Protein AF-A0A1A8ME82-F1 (afdb_monomer_lite)

Organism: NCBI:txid704102

Radius of gyration: 22.15 Å; chains: 1; bounding box: 51×61×54 Å

Structure (mmCIF, N/CA/C/O backbone):
data_AF-A0A1A8ME82-F1
#
_entry.id   AF-A0A1A8ME82-F1
#
loop_
_atom_site.group_PDB
_atom_site.id
_atom_site.type_symbol
_atom_site.label_atom_id
_atom_site.label_alt_id
_atom_site.label_comp_id
_atom_site.label_asym_id
_atom_site.label_entity_id
_atom_site.label_seq_id
_atom_site.pdbx_PDB_ins_code
_atom_site.Cartn_x
_atom_site.Cartn_y
_atom_site.Cartn_z
_atom_site.occupancy
_atom_site.B_iso_or_equiv
_atom_site.auth_seq_id
_atom_site.auth_comp_id
_atom_site.auth_asym_id
_atom_site.auth_atom_id
_atom_site.pdbx_PDB_model_num
ATOM 1 N N . SER A 1 1 ? -20.603 -3.760 19.853 1.00 69.69 1 SER A N 1
ATOM 2 C CA . SER A 1 1 ? -20.786 -5.090 20.505 1.00 69.69 1 SER A CA 1
ATOM 3 C C . SER A 1 1 ? -19.685 -5.352 21.551 1.00 69.69 1 SER A C 1
ATOM 5 O O . SER A 1 1 ? -18.643 -4.715 21.454 1.00 69.69 1 SER A O 1
ATOM 7 N N . LEU A 1 2 ? -19.857 -6.264 22.532 1.00 75.50 2 LEU A N 1
ATOM 8 C CA . LEU A 1 2 ? -18.791 -6.635 23.500 1.00 75.50 2 LEU A CA 1
ATOM 9 C C . LEU A 1 2 ? -17.518 -7.113 22.771 1.00 75.50 2 LEU A C 1
ATOM 11 O O . LEU A 1 2 ? -16.426 -6.649 23.080 1.00 75.50 2 LEU A O 1
ATOM 15 N N . TYR A 1 3 ? -17.688 -7.948 21.736 1.00 83.75 3 TYR A N 1
ATOM 16 C CA . TYR A 1 3 ? -16.586 -8.444 20.902 1.00 83.75 3 TYR A CA 1
ATOM 17 C C . TYR A 1 3 ? -15.813 -7.327 20.201 1.00 83.75 3 TYR A C 1
ATOM 19 O O . TYR A 1 3 ? -14.600 -7.410 20.079 1.00 83.75 3 TYR A O 1
ATOM 27 N N . VAL A 1 4 ? -16.503 -6.268 19.772 1.00 89.75 4 VAL A N 1
ATOM 28 C CA . VAL A 1 4 ? -15.886 -5.143 19.054 1.00 89.75 4 VAL A CA 1
ATOM 29 C C . VAL A 1 4 ? -14.954 -4.364 19.978 1.00 89.75 4 VAL A C 1
ATOM 31 O O . VAL A 1 4 ? -13.831 -4.065 19.593 1.00 89.75 4 VAL A O 1
ATOM 34 N N . HIS A 1 5 ? -15.387 -4.073 21.208 1.00 91.12 5 HIS A N 1
ATOM 35 C CA . HIS A 1 5 ? -14.550 -3.353 22.169 1.00 91.12 5 HIS A CA 1
ATOM 36 C C . HIS A 1 5 ? -13.338 -4.174 22.616 1.00 91.12 5 HIS A C 1
ATOM 38 O O . HIS A 1 5 ? -12.233 -3.639 22.665 1.00 91.12 5 HIS A O 1
ATOM 44 N N . GLU A 1 6 ? -13.533 -5.462 22.911 1.00 94.62 6 GLU A N 1
ATOM 45 C CA . GLU A 1 6 ? -12.443 -6.353 23.319 1.00 94.62 6 GLU A CA 1
ATOM 46 C C . GLU A 1 6 ? -11.423 -6.555 22.188 1.00 94.62 6 GLU A C 1
ATOM 48 O O . GLU A 1 6 ? -10.219 -6.400 22.405 1.00 94.62 6 GLU A O 1
ATOM 53 N N . ALA A 1 7 ? -11.893 -6.825 20.966 1.00 96.12 7 ALA A N 1
ATOM 54 C CA . ALA A 1 7 ? -11.029 -6.974 19.801 1.00 96.12 7 ALA A CA 1
ATOM 55 C C . ALA A 1 7 ? -10.256 -5.690 19.492 1.00 96.12 7 ALA A C 1
ATOM 57 O O . ALA A 1 7 ? -9.061 -5.760 19.225 1.00 96.12 7 ALA A O 1
ATOM 58 N N . LEU A 1 8 ? -10.908 -4.527 19.571 1.00 95.88 8 LEU A N 1
ATOM 59 C CA . LEU A 1 8 ? -10.270 -3.236 19.322 1.00 95.88 8 LEU A CA 1
ATOM 60 C C . LEU A 1 8 ? -9.164 -2.941 20.338 1.00 95.88 8 LEU A C 1
ATOM 62 O O . LEU A 1 8 ? -8.081 -2.507 19.953 1.00 95.88 8 LEU A O 1
ATOM 66 N N . GLN A 1 9 ? -9.413 -3.197 21.626 1.00 9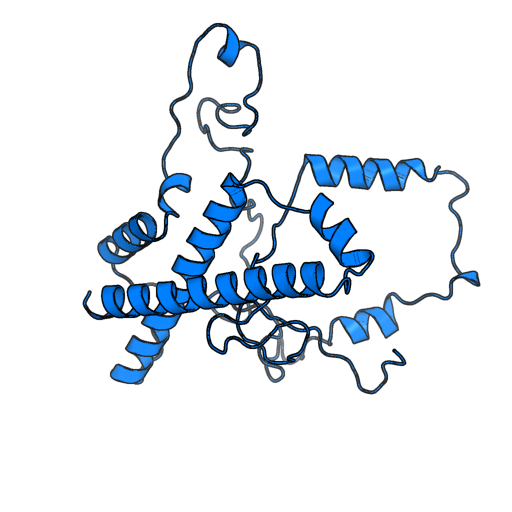5.94 9 GLN A N 1
ATOM 67 C CA . GLN A 1 9 ? -8.395 -3.008 22.657 1.00 95.94 9 GLN A CA 1
ATOM 68 C C . GLN A 1 9 ? -7.179 -3.902 22.388 1.00 95.94 9 GLN A C 1
ATOM 70 O O . GLN A 1 9 ? -6.044 -3.427 22.375 1.00 95.94 9 GLN A O 1
ATOM 75 N N . ARG A 1 10 ? -7.414 -5.188 22.112 1.00 96.69 10 ARG A N 1
ATOM 76 C CA . ARG A 1 10 ? -6.341 -6.140 21.821 1.00 96.69 10 ARG A CA 1
ATOM 77 C C . ARG A 1 10 ? -5.592 -5.793 20.529 1.00 96.69 10 ARG A C 1
ATOM 79 O O . ARG A 1 10 ? -4.368 -5.898 20.489 1.00 96.69 10 ARG A O 1
ATOM 86 N N . ALA A 1 11 ? -6.304 -5.354 19.491 1.00 97.38 11 ALA A N 1
ATOM 87 C CA . ALA A 1 11 ? -5.710 -4.897 18.239 1.00 97.38 11 ALA A CA 1
ATOM 88 C C . ALA A 1 11 ? -4.810 -3.677 18.453 1.00 97.38 11 ALA A C 1
ATOM 90 O O . ALA A 1 11 ? -3.717 -3.632 17.889 1.00 97.38 11 ALA A O 1
ATOM 91 N N . ALA A 1 12 ? -5.238 -2.718 19.279 1.00 96.94 12 ALA A N 1
ATOM 92 C CA . ALA A 1 12 ? -4.442 -1.547 19.627 1.00 96.94 12 ALA A CA 1
ATOM 93 C C . ALA A 1 12 ? -3.152 -1.950 20.350 1.00 96.94 12 ALA A C 1
ATOM 95 O O . ALA A 1 12 ? -2.070 -1.582 19.904 1.00 96.94 12 ALA A O 1
ATOM 96 N N . GLU A 1 13 ? -3.246 -2.793 21.384 1.00 96.88 13 GLU A N 1
ATOM 97 C CA . GLU A 1 13 ? -2.079 -3.291 22.127 1.00 96.88 13 GLU A CA 1
ATOM 98 C C . GLU A 1 13 ? -1.065 -3.999 21.209 1.00 96.88 13 GLU A C 1
ATOM 100 O O . GLU A 1 13 ? 0.139 -3.749 21.286 1.00 96.88 13 GLU A O 1
ATOM 105 N N . MET A 1 14 ? -1.548 -4.856 20.304 1.00 96.38 14 MET A N 1
ATOM 106 C CA . MET A 1 14 ? -0.716 -5.598 19.352 1.00 96.38 14 MET A CA 1
ATOM 107 C C . MET A 1 14 ? -0.076 -4.695 18.291 1.00 96.38 14 MET A C 1
ATOM 109 O O . MET A 1 14 ? 1.115 -4.825 17.995 1.00 96.38 14 MET A O 1
ATOM 113 N N . THR A 1 15 ? -0.851 -3.760 17.737 1.00 95.56 15 THR A N 1
ATOM 114 C CA . THR A 1 15 ? -0.367 -2.804 16.732 1.00 95.56 15 THR A CA 1
ATOM 115 C C . THR A 1 15 ? 0.694 -1.896 17.354 1.00 95.56 15 THR A C 1
ATOM 117 O O . THR A 1 15 ? 1.814 -1.822 16.847 1.00 95.56 15 THR A O 1
ATOM 120 N N . ASP A 1 16 ? 0.413 -1.299 18.513 1.00 95.69 16 ASP A N 1
ATOM 121 C CA . ASP A 1 16 ? 1.349 -0.421 19.220 1.00 95.69 16 ASP A CA 1
ATOM 122 C C . ASP A 1 16 ? 2.643 -1.149 19.603 1.00 95.69 16 ASP A C 1
ATOM 124 O O . ASP A 1 16 ? 3.739 -0.610 19.416 1.00 95.69 16 ASP A O 1
ATOM 128 N N . ALA A 1 17 ? 2.549 -2.396 20.076 1.00 96.19 17 ALA A N 1
ATOM 129 C CA . ALA A 1 17 ? 3.717 -3.207 20.409 1.00 96.19 17 ALA A CA 1
ATOM 130 C C . ALA A 1 17 ? 4.610 -3.481 19.186 1.00 96.19 17 ALA A C 1
ATOM 132 O O . ALA A 1 17 ? 5.837 -3.366 19.278 1.00 96.19 17 ALA A O 1
ATOM 133 N N . ALA A 1 18 ? 4.023 -3.797 18.028 1.00 95.44 18 ALA A N 1
ATOM 134 C CA . ALA A 1 18 ? 4.768 -4.066 16.798 1.00 95.44 18 ALA A CA 1
ATOM 135 C C . ALA A 1 18 ? 5.494 -2.808 16.270 1.00 95.44 18 ALA A C 1
ATOM 137 O O . ALA A 1 18 ? 6.674 -2.850 15.885 1.00 95.44 18 ALA A O 1
ATOM 138 N N . TYR A 1 19 ? 4.830 -1.653 16.343 1.00 93.44 19 TYR A N 1
ATOM 139 C CA . TYR A 1 19 ? 5.432 -0.358 16.023 1.00 93.44 19 TYR A CA 1
ATOM 140 C C . TYR A 1 19 ? 6.546 0.026 17.000 1.00 93.44 19 TYR A C 1
ATOM 142 O O . TYR A 1 19 ? 7.626 0.452 16.571 1.00 93.44 19 TYR A O 1
ATOM 150 N N . ALA A 1 20 ? 6.325 -0.165 18.303 1.00 93.75 20 ALA A N 1
ATOM 151 C CA . ALA A 1 20 ? 7.327 0.084 19.332 1.00 93.75 20 ALA A CA 1
ATOM 152 C C . ALA A 1 20 ? 8.571 -0.788 19.115 1.00 93.75 20 ALA A C 1
ATOM 154 O O . ALA A 1 20 ? 9.685 -0.263 19.106 1.00 93.75 20 ALA A O 1
ATOM 155 N N . HIS A 1 21 ? 8.395 -2.084 18.834 1.00 90.94 21 HIS A N 1
ATOM 156 C CA . HIS A 1 21 ? 9.496 -2.992 18.503 1.00 90.94 21 HIS A CA 1
ATOM 157 C C . HIS A 1 21 ? 10.322 -2.473 17.319 1.00 90.94 21 HIS A C 1
ATOM 159 O O . HIS A 1 21 ? 11.554 -2.447 17.364 1.00 90.94 21 HIS A O 1
ATOM 165 N N . THR A 1 22 ? 9.652 -2.002 16.268 1.00 87.88 22 THR A N 1
ATOM 166 C CA . THR A 1 22 ? 10.321 -1.454 15.084 1.00 87.88 22 THR A CA 1
ATOM 167 C C . THR A 1 22 ? 11.119 -0.190 15.408 1.00 87.88 22 THR A C 1
ATOM 169 O O . THR A 1 22 ? 12.282 -0.076 15.014 1.00 87.88 22 THR A O 1
ATOM 172 N N . SER A 1 23 ? 10.533 0.735 16.171 1.00 87.75 23 SER A N 1
ATOM 173 C CA . SER A 1 23 ? 11.209 1.951 16.637 1.00 87.75 23 SER A CA 1
ATOM 174 C C . SER A 1 23 ? 12.439 1.628 17.494 1.00 87.75 23 SER A C 1
ATOM 176 O O . SER A 1 23 ? 13.522 2.165 17.252 1.00 87.75 23 SER A O 1
ATOM 178 N N . GLU A 1 24 ? 12.309 0.723 18.465 1.00 89.25 24 GLU A N 1
ATOM 179 C CA . GLU A 1 24 ? 13.418 0.330 19.339 1.00 89.25 24 GLU A CA 1
ATOM 180 C C . GLU A 1 24 ? 14.535 -0.382 18.572 1.00 89.25 24 GLU A C 1
ATOM 182 O O . GLU A 1 24 ? 15.713 -0.111 18.813 1.00 89.25 24 GLU A O 1
ATOM 187 N N . ARG A 1 25 ? 14.199 -1.211 17.575 1.00 83.88 25 ARG A N 1
ATOM 188 C CA . ARG A 1 25 ? 15.191 -1.820 16.678 1.00 83.88 25 ARG A CA 1
ATOM 189 C C . ARG A 1 25 ? 16.015 -0.754 15.956 1.00 83.88 25 ARG A C 1
ATOM 191 O O . ARG A 1 25 ? 17.240 -0.848 15.940 1.00 83.88 25 ARG A O 1
ATOM 198 N N . VAL A 1 26 ? 15.365 0.267 15.393 1.00 81.56 26 VAL A N 1
ATOM 199 C CA . VAL A 1 26 ? 16.052 1.368 14.696 1.00 81.56 26 VAL A CA 1
ATOM 200 C C . VAL A 1 26 ? 16.950 2.155 15.655 1.00 81.56 26 VAL A C 1
ATOM 202 O O . VAL A 1 26 ? 18.116 2.391 15.337 1.00 81.56 26 VAL A O 1
ATOM 205 N N . LYS A 1 27 ? 16.456 2.510 16.850 1.00 85.12 27 LYS A N 1
ATOM 206 C CA . LYS A 1 27 ? 17.258 3.195 17.882 1.00 85.12 27 LYS A CA 1
ATOM 207 C C . LYS A 1 27 ? 18.479 2.376 18.293 1.00 85.12 27 LYS A C 1
ATOM 209 O O . LYS A 1 27 ? 19.578 2.918 18.393 1.00 85.12 27 LYS A O 1
ATOM 214 N N . LYS A 1 28 ? 18.301 1.067 18.485 1.00 85.56 28 LYS A N 1
ATOM 215 C CA . LYS A 1 28 ? 19.387 0.152 18.829 1.00 85.56 28 LYS A CA 1
ATOM 216 C C . LYS A 1 28 ? 20.443 0.107 17.724 1.00 85.56 28 LYS A C 1
ATOM 218 O O . LYS A 1 28 ? 21.613 0.350 18.011 1.00 85.56 28 LYS A O 1
ATOM 223 N N . SER A 1 29 ? 20.035 -0.089 16.468 1.00 80.88 29 SER A N 1
ATOM 224 C CA . SER A 1 29 ? 20.952 -0.088 15.318 1.00 80.88 29 SER A CA 1
ATOM 225 C C . SER A 1 29 ? 21.737 1.220 15.179 1.00 80.88 29 SER A C 1
ATOM 227 O O . SER A 1 29 ? 22.922 1.180 14.850 1.00 80.88 29 SER A O 1
ATOM 229 N N . LEU A 1 30 ? 21.110 2.364 15.479 1.00 81.56 30 LEU A N 1
ATOM 230 C CA . LEU A 1 30 ? 21.782 3.666 15.530 1.00 81.56 30 LEU A CA 1
ATOM 231 C C . LEU A 1 30 ? 22.834 3.726 16.644 1.00 81.56 30 LEU A C 1
ATOM 233 O O . LEU A 1 30 ? 23.967 4.130 16.394 1.00 81.56 30 LEU A O 1
ATOM 237 N N . SER A 1 31 ? 22.473 3.306 17.860 1.00 84.94 31 SER A N 1
ATOM 238 C CA . SER A 1 31 ? 23.368 3.352 19.025 1.00 84.94 31 SER A CA 1
ATOM 239 C C . SER A 1 31 ? 24.586 2.431 18.898 1.00 84.94 31 SER A C 1
ATOM 241 O O . SER A 1 31 ? 25.668 2.771 19.367 1.00 84.94 31 SER A O 1
ATOM 243 N N . GLU A 1 32 ? 24.427 1.289 18.228 1.00 87.75 32 GLU A N 1
ATOM 244 C CA . GLU A 1 32 ? 25.479 0.283 18.042 1.00 87.75 32 GLU A CA 1
ATOM 245 C C . GLU A 1 32 ? 26.386 0.579 16.834 1.00 87.75 32 GLU A C 1
ATOM 247 O O . GLU A 1 32 ? 27.302 -0.190 16.552 1.00 87.75 32 GLU A O 1
ATOM 252 N N . GLY A 1 33 ? 26.139 1.666 16.088 1.00 78.75 33 GLY A N 1
ATOM 253 C CA . GLY A 1 33 ? 26.877 1.973 14.857 1.00 78.75 33 GLY A CA 1
ATOM 254 C C . GLY A 1 33 ? 26.671 0.936 13.746 1.00 78.75 33 GLY A C 1
ATOM 255 O O . GLY A 1 33 ? 27.442 0.888 12.792 1.00 78.75 33 GLY A O 1
ATOM 256 N N . ALA A 1 34 ? 25.629 0.109 13.853 1.00 79.12 34 ALA A N 1
ATOM 257 C CA . ALA A 1 34 ? 25.332 -1.000 12.949 1.00 79.12 34 ALA A CA 1
ATOM 258 C C . ALA A 1 34 ? 24.483 -0.577 11.733 1.00 79.12 34 ALA A C 1
ATOM 260 O O . ALA A 1 34 ? 23.841 -1.422 11.105 1.00 79.12 34 ALA A O 1
ATOM 261 N N . LEU A 1 35 ? 24.460 0.722 11.411 1.00 76.00 35 LEU A N 1
ATOM 262 C CA . LEU A 1 35 ? 23.741 1.254 10.257 1.00 76.00 35 LEU A CA 1
ATOM 263 C C . LEU A 1 35 ? 24.320 0.690 8.959 1.00 76.00 35 LEU A C 1
ATOM 265 O O . LEU A 1 35 ? 25.491 0.886 8.630 1.00 76.00 35 LEU A O 1
ATOM 2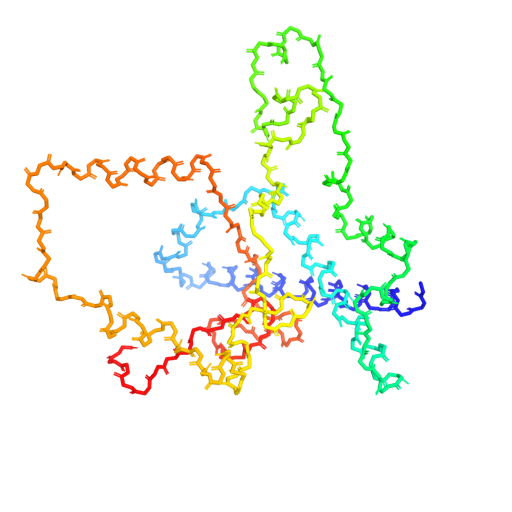69 N N . LYS A 1 36 ? 23.469 0.034 8.180 1.00 76.31 36 LYS A N 1
ATOM 270 C CA . LYS A 1 36 ? 23.777 -0.394 6.819 1.00 76.31 36 LYS A CA 1
ATOM 271 C C . LYS A 1 36 ? 23.471 0.747 5.841 1.00 76.31 36 LYS A C 1
ATOM 273 O O . LYS A 1 36 ? 22.569 1.545 6.093 1.00 76.31 36 LYS A O 1
ATOM 278 N N . PRO A 1 37 ? 24.124 0.803 4.665 1.00 78.81 37 PRO A N 1
ATOM 279 C CA . PRO A 1 37 ? 23.745 1.742 3.605 1.00 78.81 37 PRO A CA 1
ATOM 280 C C . PRO A 1 37 ? 22.254 1.676 3.233 1.00 78.81 37 PRO A C 1
ATOM 282 O O . PRO A 1 37 ? 21.642 2.696 2.927 1.00 78.81 37 PRO A O 1
ATOM 285 N N . SER A 1 38 ? 21.642 0.490 3.328 1.00 70.88 38 SER A N 1
ATOM 286 C CA . SER A 1 38 ? 20.199 0.303 3.144 1.00 70.88 38 SER A CA 1
ATOM 287 C C . SER A 1 38 ? 19.351 1.074 4.160 1.00 70.88 38 SER A C 1
ATOM 289 O O . SER A 1 38 ? 18.277 1.549 3.803 1.00 70.88 38 SER A O 1
ATOM 291 N N . ASP A 1 39 ? 19.829 1.241 5.396 1.00 71.62 39 ASP A N 1
ATOM 292 C CA . ASP A 1 39 ? 19.116 1.976 6.445 1.00 71.62 39 ASP A CA 1
ATOM 293 C C . ASP A 1 39 ? 19.115 3.484 6.157 1.00 71.62 39 ASP A C 1
ATOM 295 O O . ASP A 1 39 ? 18.123 4.165 6.410 1.00 71.62 39 ASP A O 1
ATOM 299 N N . LEU A 1 40 ? 20.194 4.003 5.558 1.00 74.56 40 LEU A N 1
ATOM 300 C CA . LEU A 1 40 ? 20.263 5.388 5.080 1.00 74.56 40 LEU A CA 1
ATOM 301 C C . LEU A 1 40 ? 19.362 5.608 3.860 1.00 74.56 40 LEU A C 1
ATOM 303 O O . LEU A 1 40 ? 18.638 6.597 3.802 1.00 74.56 40 LEU A O 1
ATOM 307 N N . LEU A 1 41 ? 19.345 4.671 2.907 1.00 71.69 41 LEU A N 1
ATOM 308 C CA . LEU A 1 41 ? 18.439 4.739 1.753 1.00 71.69 41 LEU A CA 1
ATOM 309 C C . LEU A 1 41 ? 16.964 4.681 2.173 1.00 71.69 41 LEU A C 1
ATOM 311 O O . LEU A 1 41 ? 16.126 5.342 1.562 1.00 71.69 41 LEU A O 1
ATOM 315 N N . ALA A 1 42 ? 16.642 3.940 3.236 1.00 69.94 42 ALA A N 1
ATOM 316 C CA . ALA A 1 42 ? 15.293 3.889 3.791 1.00 69.94 42 ALA A CA 1
ATOM 317 C C . ALA A 1 42 ? 14.832 5.238 4.378 1.00 69.94 42 ALA A C 1
ATOM 319 O O . ALA A 1 42 ? 13.633 5.508 4.373 1.00 69.94 42 ALA A O 1
ATOM 320 N N . GLN A 1 43 ? 15.748 6.111 4.824 1.00 70.38 43 GLN A N 1
ATOM 321 C CA . GLN A 1 43 ? 15.397 7.461 5.299 1.00 70.38 43 GLN A CA 1
ATOM 322 C C . GLN A 1 43 ? 14.786 8.313 4.181 1.00 70.38 43 GLN A C 1
ATOM 324 O O . GLN A 1 43 ? 13.776 8.975 4.397 1.00 70.38 43 GLN A O 1
A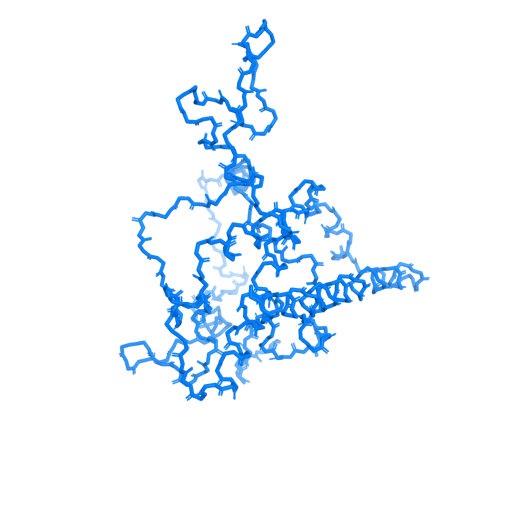TOM 329 N N . PHE A 1 44 ? 15.333 8.237 2.964 1.00 70.31 44 PHE A N 1
ATOM 330 C CA . PHE A 1 44 ? 14.802 8.961 1.800 1.00 70.31 44 PHE A CA 1
ATOM 331 C C . PHE A 1 44 ? 13.472 8.401 1.285 1.00 70.31 44 PHE A C 1
ATOM 333 O O . PHE A 1 44 ? 12.798 9.053 0.495 1.00 70.31 44 PHE A O 1
ATOM 340 N N . LYS A 1 45 ? 13.089 7.203 1.737 1.00 72.12 45 LYS A N 1
ATOM 341 C CA . LYS A 1 45 ? 11.805 6.562 1.428 1.00 72.12 45 LYS A CA 1
ATOM 342 C C . LYS A 1 45 ? 10.800 6.690 2.572 1.00 72.12 45 LYS A C 1
ATOM 344 O O . LYS A 1 45 ? 9.781 6.000 2.571 1.00 72.12 45 LYS A O 1
ATOM 349 N N . GLN A 1 46 ? 11.086 7.524 3.576 1.00 75.19 46 GLN A N 1
ATOM 350 C CA . GLN A 1 46 ? 10.147 7.738 4.664 1.00 75.19 46 GLN A CA 1
ATOM 351 C C . GLN A 1 46 ? 8.906 8.454 4.170 1.00 75.19 46 GLN A C 1
ATOM 353 O O . GLN A 1 46 ? 8.955 9.494 3.521 1.00 75.19 46 GLN A O 1
ATOM 358 N N . ILE A 1 47 ? 7.782 7.867 4.538 1.00 84.50 47 ILE A N 1
ATOM 359 C CA . ILE A 1 47 ? 6.471 8.370 4.196 1.00 84.50 47 ILE A CA 1
ATOM 360 C C . ILE A 1 47 ? 6.150 9.553 5.124 1.00 84.50 47 ILE A C 1
ATOM 362 O O . ILE A 1 47 ? 6.520 9.539 6.304 1.00 84.50 47 ILE A O 1
ATOM 366 N N . GLU A 1 48 ? 5.458 10.562 4.595 1.00 87.31 48 GLU A N 1
ATOM 367 C CA . GLU A 1 48 ? 4.990 11.728 5.347 1.00 87.31 48 GLU A CA 1
ATOM 368 C C . GLU A 1 48 ? 4.119 11.325 6.550 1.00 87.31 48 GLU A C 1
ATOM 370 O O . GLU A 1 48 ? 3.357 10.357 6.496 1.00 87.31 48 GLU A O 1
ATOM 375 N N . THR A 1 49 ? 4.184 12.104 7.633 1.00 89.31 49 THR A N 1
ATOM 376 C CA . THR A 1 49 ? 3.431 11.889 8.877 1.00 89.31 49 THR A CA 1
ATOM 377 C C . THR A 1 49 ? 1.947 11.606 8.643 1.00 89.31 49 THR A C 1
ATOM 379 O O . THR A 1 49 ? 1.424 10.662 9.230 1.00 89.31 49 THR A O 1
ATOM 382 N N . ARG A 1 50 ? 1.274 12.362 7.760 1.00 89.31 50 ARG A N 1
ATOM 383 C CA . ARG A 1 50 ? -0.159 12.166 7.474 1.00 89.31 50 ARG A CA 1
ATOM 384 C C . ARG A 1 50 ? -0.441 10.761 6.943 1.00 89.31 50 ARG A C 1
ATOM 386 O O . ARG A 1 50 ? -1.330 10.082 7.449 1.00 89.31 50 ARG A O 1
ATOM 393 N N . THR A 1 51 ? 0.335 10.309 5.963 1.00 91.38 51 THR A N 1
ATOM 394 C CA . THR A 1 51 ? 0.184 8.966 5.398 1.00 91.38 51 THR A CA 1
ATOM 395 C C . THR A 1 51 ? 0.545 7.891 6.424 1.00 91.38 51 THR A C 1
ATOM 397 O O . THR A 1 51 ? -0.130 6.872 6.485 1.00 91.38 51 THR A O 1
ATOM 400 N N . ARG A 1 52 ? 1.549 8.114 7.289 1.00 91.12 52 ARG A N 1
ATOM 401 C CA . ARG A 1 52 ? 1.866 7.175 8.385 1.00 91.12 52 ARG A CA 1
ATOM 402 C C . ARG A 1 52 ? 0.695 6.992 9.346 1.00 91.12 52 ARG A C 1
ATOM 404 O O . ARG A 1 52 ? 0.409 5.859 9.718 1.00 91.12 52 ARG A O 1
ATOM 411 N N . THR A 1 53 ? 0.012 8.077 9.710 1.00 91.88 53 THR A N 1
ATOM 412 C CA . THR A 1 53 ? -1.200 8.015 10.537 1.00 91.88 53 THR A CA 1
ATOM 413 C C . THR A 1 53 ? -2.312 7.233 9.840 1.00 91.88 53 THR A C 1
ATOM 415 O O . THR A 1 53 ? -2.967 6.423 10.484 1.00 91.88 53 THR A O 1
ATOM 418 N N . GLN A 1 54 ? -2.500 7.415 8.529 1.00 92.06 54 GLN A N 1
ATOM 419 C CA . GLN A 1 54 ? -3.505 6.658 7.768 1.00 92.06 54 GLN A CA 1
ATOM 420 C C . GLN A 1 54 ? -3.175 5.162 7.680 1.00 92.06 54 GLN A C 1
ATOM 422 O O . GLN A 1 54 ? -4.067 4.339 7.849 1.00 92.06 54 GLN A O 1
ATOM 427 N N . ILE A 1 55 ? -1.902 4.799 7.496 1.00 92.88 55 ILE A N 1
ATOM 428 C CA . ILE A 1 55 ? -1.460 3.394 7.517 1.00 92.88 55 ILE A CA 1
ATOM 429 C C . ILE A 1 55 ? -1.734 2.769 8.885 1.00 92.88 55 ILE A C 1
ATOM 431 O O . ILE A 1 55 ? -2.336 1.708 8.950 1.00 92.88 55 ILE A O 1
ATOM 435 N N . GLN A 1 56 ? -1.350 3.445 9.973 1.00 93.62 56 GLN A N 1
ATOM 436 C CA . GLN A 1 56 ? -1.612 2.965 11.336 1.00 93.62 56 GLN A CA 1
ATOM 437 C C . GLN A 1 56 ? -3.108 2.776 11.603 1.00 93.62 56 GLN A C 1
ATOM 439 O O . GLN A 1 56 ? -3.505 1.772 12.188 1.00 93.62 56 GLN A O 1
ATOM 444 N N . ALA A 1 57 ? -3.937 3.722 11.152 1.00 94.62 57 ALA A N 1
ATOM 445 C CA . ALA A 1 57 ? -5.387 3.635 11.268 1.00 94.62 57 ALA A CA 1
ATOM 446 C C . ALA A 1 57 ? -5.953 2.418 10.517 1.00 94.62 57 ALA A C 1
ATOM 448 O O . ALA A 1 57 ? -6.782 1.688 11.064 1.00 94.62 57 ALA A O 1
ATOM 449 N N . ALA A 1 58 ? -5.487 2.187 9.286 1.00 93.81 58 ALA A N 1
ATOM 450 C CA . ALA A 1 58 ? -5.898 1.049 8.469 1.00 93.81 58 ALA A CA 1
ATOM 451 C C . ALA A 1 58 ? -5.453 -0.287 9.082 1.00 93.81 58 ALA A C 1
ATOM 453 O O . ALA A 1 58 ? -6.259 -1.201 9.202 1.00 93.81 58 ALA A O 1
ATOM 454 N N . GLU A 1 59 ? -4.210 -0.385 9.555 1.00 95.56 59 GLU A N 1
ATOM 455 C CA . GLU A 1 59 ? -3.695 -1.599 10.197 1.00 95.56 59 GLU A CA 1
ATOM 456 C C . GLU A 1 59 ? -4.419 -1.913 11.508 1.00 95.56 59 GLU A C 1
ATOM 458 O O . GLU A 1 59 ? -4.738 -3.071 11.772 1.00 95.56 59 GLU A O 1
ATOM 463 N N . LEU A 1 60 ? -4.739 -0.895 12.313 1.00 96.25 60 LEU A N 1
ATOM 464 C CA . LEU A 1 60 ? -5.561 -1.069 13.508 1.00 96.25 60 LEU A CA 1
ATOM 465 C C . LEU A 1 60 ? -6.957 -1.592 13.149 1.00 96.25 60 LEU A C 1
ATOM 467 O O . LEU A 1 60 ? -7.452 -2.508 13.809 1.00 96.25 60 LEU A O 1
ATOM 471 N N . LEU A 1 61 ? -7.588 -1.031 12.113 1.00 95.25 61 LEU A N 1
ATOM 472 C CA . LEU A 1 61 ? -8.893 -1.487 11.638 1.00 95.25 61 LEU A CA 1
ATOM 473 C C . LEU A 1 61 ? -8.832 -2.949 11.175 1.00 95.25 61 LEU A C 1
ATOM 475 O O . LEU A 1 61 ? -9.618 -3.759 11.663 1.00 95.25 61 LEU A O 1
ATOM 479 N N . ASP A 1 62 ? -7.880 -3.294 10.309 1.00 94.56 62 ASP A N 1
ATOM 480 C CA . ASP A 1 62 ? -7.718 -4.647 9.767 1.00 94.56 62 ASP A CA 1
ATOM 481 C C . ASP A 1 62 ? -7.440 -5.668 10.880 1.00 94.56 62 ASP A C 1
ATOM 483 O O . ASP A 1 62 ? -8.120 -6.694 10.972 1.00 94.56 62 ASP A O 1
ATOM 487 N N . ASN A 1 63 ? -6.514 -5.359 11.795 1.00 96.00 63 ASN A N 1
ATOM 488 C CA . ASN A 1 63 ? -6.215 -6.209 12.951 1.00 96.00 63 ASN A CA 1
ATOM 489 C C . ASN A 1 63 ? -7.442 -6.395 13.857 1.00 96.00 63 ASN A C 1
ATOM 491 O O . ASN A 1 63 ? -7.669 -7.488 14.379 1.00 96.00 63 ASN A O 1
ATOM 495 N N . THR A 1 64 ? -8.251 -5.346 14.034 1.00 96.44 64 THR A N 1
ATOM 496 C CA . THR A 1 64 ? -9.485 -5.414 14.828 1.00 96.44 64 THR A CA 1
ATOM 497 C C . THR A 1 64 ? -10.517 -6.317 14.165 1.00 96.44 64 THR A C 1
ATOM 499 O O . THR A 1 64 ? -11.059 -7.205 14.820 1.00 96.44 64 THR A O 1
ATOM 502 N N . VAL A 1 65 ? -10.781 -6.124 12.870 1.00 94.69 65 VAL A N 1
ATOM 503 C CA . VAL A 1 65 ? -11.756 -6.926 12.115 1.00 94.69 65 VAL A CA 1
ATOM 504 C C . VAL A 1 65 ? -11.359 -8.401 12.110 1.00 94.69 65 VAL A C 1
ATOM 506 O O . VAL A 1 65 ? -12.205 -9.271 12.328 1.00 94.69 65 VAL A O 1
ATOM 509 N N . GLU A 1 66 ? -10.069 -8.685 11.950 1.00 94.00 66 GLU A N 1
ATOM 510 C CA . GLU A 1 66 ? -9.545 -10.043 11.994 1.00 94.00 66 GLU A CA 1
ATOM 511 C C . GLU A 1 66 ? -9.716 -10.690 13.381 1.00 94.00 66 GLU A C 1
ATOM 513 O O . GLU A 1 66 ? -10.143 -11.840 13.484 1.00 94.00 66 GLU A O 1
ATOM 518 N N . LEU A 1 67 ? -9.457 -9.957 14.469 1.00 95.31 67 LEU A N 1
ATOM 519 C CA . LEU A 1 67 ? -9.707 -10.464 15.822 1.00 95.31 67 LEU A CA 1
ATOM 520 C C . LEU A 1 67 ? -11.197 -10.729 16.069 1.00 95.31 67 LEU A C 1
ATOM 522 O O . LEU A 1 67 ? -11.544 -11.753 16.655 1.00 95.31 67 LEU A O 1
ATOM 526 N N . ILE A 1 68 ? -12.092 -9.863 15.582 1.00 94.50 68 ILE A N 1
ATOM 527 C CA . ILE A 1 68 ? -13.542 -10.093 15.674 1.00 94.50 68 ILE A CA 1
ATOM 528 C C . ILE A 1 68 ? -13.914 -11.381 14.933 1.00 94.50 68 ILE A C 1
ATOM 530 O O . ILE A 1 68 ? -14.642 -12.209 15.484 1.00 94.50 68 ILE A O 1
ATOM 534 N N . ARG A 1 69 ? -13.379 -11.590 13.723 1.00 92.62 69 ARG A N 1
ATOM 535 C CA . ARG A 1 69 ? -13.586 -12.816 12.937 1.00 92.62 69 ARG A CA 1
ATOM 536 C C . ARG A 1 69 ? -13.196 -14.062 13.730 1.00 92.62 69 ARG A C 1
ATOM 538 O O . ARG A 1 69 ? -13.985 -15.004 13.821 1.00 92.62 69 ARG A O 1
ATOM 545 N N . GLU A 1 70 ? -12.019 -14.054 14.347 1.00 92.50 70 GLU A N 1
ATOM 546 C CA . GLU A 1 70 ? -11.526 -15.170 15.161 1.00 92.50 70 GLU A CA 1
ATOM 547 C C . GLU A 1 70 ? -12.371 -15.416 16.411 1.00 92.50 70 GLU A C 1
ATOM 549 O O . GLU A 1 70 ? -12.665 -16.568 16.741 1.00 92.50 70 GLU A O 1
ATOM 554 N N . MET A 1 71 ? -12.788 -14.357 17.107 1.00 93.00 71 MET A N 1
ATOM 555 C CA . MET A 1 71 ? -13.631 -14.467 18.300 1.00 93.00 71 MET A CA 1
ATOM 556 C C . MET A 1 71 ? -15.014 -15.030 17.958 1.00 93.00 71 MET A C 1
ATOM 558 O O . MET A 1 71 ? -15.512 -15.911 18.663 1.00 93.00 71 MET A O 1
ATOM 562 N N . VAL A 1 72 ? -15.626 -14.573 16.860 1.00 91.50 72 VAL A N 1
ATOM 563 C CA . VAL A 1 72 ? -16.914 -15.099 16.383 1.00 91.50 72 VAL A CA 1
ATOM 564 C C . VAL A 1 72 ? -16.774 -16.567 15.998 1.00 91.50 72 VAL A C 1
ATOM 566 O O . VAL A 1 72 ? -17.582 -17.385 16.444 1.00 91.50 72 VAL A O 1
ATOM 569 N N . TYR A 1 73 ? -15.735 -16.925 15.239 1.00 91.44 73 TYR A N 1
ATOM 570 C CA . TYR A 1 73 ? -15.478 -18.318 14.877 1.00 91.44 73 TYR A CA 1
ATOM 571 C C . TYR A 1 73 ? -15.261 -19.196 16.114 1.00 91.44 73 TYR A C 1
ATOM 573 O O . TYR A 1 73 ? -15.886 -20.241 16.235 1.00 91.44 73 TYR A O 1
ATOM 581 N N . THR A 1 74 ? -14.442 -18.761 17.073 1.00 92.75 74 THR A N 1
ATOM 582 C CA . THR A 1 74 ? -14.136 -19.541 18.285 1.00 92.75 74 THR A CA 1
ATOM 583 C C . THR A 1 74 ? -15.383 -19.809 19.130 1.00 92.75 74 THR A C 1
ATOM 585 O O . THR A 1 74 ? -15.529 -20.892 19.692 1.00 92.75 74 THR A O 1
ATOM 588 N N . ASN A 1 75 ? -16.306 -18.845 19.199 1.00 90.19 75 ASN A N 1
ATOM 589 C CA . ASN A 1 75 ? -17.517 -18.975 20.008 1.00 90.19 75 ASN A CA 1
ATOM 590 C C . ASN A 1 75 ? -18.659 -19.710 19.300 1.00 90.19 75 ASN A C 1
ATOM 592 O O . ASN A 1 75 ? -19.439 -20.399 19.955 1.00 90.19 75 ASN A O 1
ATOM 596 N N . THR A 1 76 ? -18.785 -19.560 17.981 1.00 90.62 76 THR A N 1
ATOM 597 C CA . THR A 1 76 ? -19.892 -20.155 17.211 1.00 90.62 76 THR A CA 1
ATOM 598 C C . THR A 1 76 ? -19.509 -21.453 16.509 1.00 90.62 76 THR A C 1
ATOM 600 O O . THR A 1 76 ? -20.390 -22.235 16.163 1.00 90.62 76 THR A O 1
ATOM 603 N N . MET A 1 77 ? -18.210 -21.690 16.300 1.00 90.25 77 MET A N 1
ATOM 604 C CA . MET A 1 77 ? -17.646 -22.726 15.427 1.00 90.25 77 MET A CA 1
ATOM 605 C C . MET A 1 77 ? -18.143 -22.643 13.973 1.00 90.25 77 MET A C 1
ATOM 607 O O . MET A 1 77 ? -18.102 -23.629 13.237 1.00 90.25 77 MET A O 1
ATOM 611 N N . VAL A 1 78 ? -18.612 -21.466 13.546 1.00 87.88 78 VAL A N 1
ATOM 612 C CA . VAL A 1 78 ? -19.117 -21.201 12.195 1.00 87.88 78 VAL A CA 1
ATOM 613 C C . VAL A 1 78 ? -18.257 -20.126 11.546 1.00 87.88 78 VAL A C 1
ATOM 615 O O . VAL A 1 78 ? -17.933 -19.114 12.165 1.00 87.88 78 VAL A O 1
ATOM 618 N N . GLN A 1 79 ? -17.874 -20.354 10.288 1.00 85.12 79 GLN A N 1
ATOM 619 C CA . GLN A 1 79 ? -17.148 -19.359 9.503 1.00 85.12 79 GLN A CA 1
ATOM 620 C C . GLN A 1 79 ? -18.042 -18.130 9.280 1.00 85.12 79 GLN A C 1
ATOM 622 O O . GLN A 1 79 ? -19.122 -18.285 8.701 1.00 85.12 79 GLN A O 1
ATOM 627 N N . PRO A 1 80 ? -17.635 -16.929 9.733 1.00 84.44 80 PRO A N 1
ATOM 628 C CA . PRO A 1 80 ? -18.469 -15.745 9.596 1.00 84.44 80 PRO A CA 1
ATOM 629 C C . PRO A 1 80 ? -18.672 -15.377 8.127 1.00 84.44 80 PRO A C 1
ATOM 631 O O . PRO A 1 80 ? -17.737 -15.427 7.328 1.00 84.44 80 PRO A O 1
ATOM 634 N N . ASN A 1 81 ? -19.883 -14.954 7.771 1.00 87.19 81 ASN A N 1
ATOM 635 C CA . ASN A 1 81 ? -20.127 -14.305 6.489 1.00 87.19 81 ASN A CA 1
ATOM 636 C C . ASN A 1 81 ? -19.542 -12.875 6.544 1.00 87.19 81 ASN A C 1
ATOM 638 O O . ASN A 1 81 ? -19.910 -12.128 7.456 1.00 87.19 81 ASN A O 1
ATOM 642 N N . PRO A 1 82 ? -18.679 -12.454 5.595 1.00 83.62 82 PRO A N 1
ATOM 643 C CA . PRO A 1 82 ? -18.123 -11.098 5.564 1.00 83.62 82 PRO A CA 1
ATOM 644 C C . PRO A 1 82 ? -19.160 -9.982 5.646 1.00 83.62 82 PRO A C 1
ATOM 646 O O . PRO A 1 82 ? -18.909 -8.957 6.271 1.00 83.62 82 PRO A O 1
ATOM 649 N N . TYR A 1 83 ? -20.339 -10.199 5.064 1.00 84.62 83 TYR A N 1
ATOM 650 C CA . TYR A 1 83 ? -21.417 -9.211 5.051 1.00 84.62 83 TYR A CA 1
ATOM 651 C C . TYR A 1 83 ? -22.236 -9.170 6.349 1.00 84.62 83 TYR A C 1
ATOM 653 O O . TYR A 1 83 ? -23.035 -8.257 6.528 1.00 84.62 83 TYR A O 1
ATOM 661 N N . GLU A 1 84 ? -22.054 -10.142 7.246 1.00 86.81 84 GLU A N 1
ATOM 662 C CA . GLU A 1 84 ? -22.801 -10.261 8.508 1.00 86.81 84 GLU A CA 1
ATOM 663 C C . GLU A 1 84 ? -21.899 -10.132 9.744 1.00 86.81 84 GLU A C 1
ATOM 665 O O . GLU A 1 84 ? -22.402 -10.101 10.866 1.00 86.81 84 GLU A O 1
ATOM 670 N N . LEU A 1 85 ? -20.573 -10.053 9.561 1.00 89.81 85 LEU A N 1
ATOM 671 C CA . LEU A 1 85 ? -19.616 -9.993 10.668 1.00 89.81 85 LEU A CA 1
ATOM 672 C C . LEU A 1 85 ? -19.808 -8.742 11.537 1.00 89.81 85 LEU A C 1
ATOM 674 O O . LEU A 1 85 ? -19.674 -8.814 12.758 1.00 89.81 85 LEU A O 1
ATOM 678 N N . LEU A 1 86 ? -20.103 -7.601 10.908 1.00 91.25 86 LEU A N 1
ATOM 679 C CA . LEU A 1 86 ? -20.254 -6.308 11.570 1.00 91.25 86 LEU A CA 1
ATOM 680 C C . LEU A 1 86 ? -21.558 -5.641 11.143 1.00 91.25 86 LEU A C 1
ATOM 682 O O . LEU A 1 86 ? -21.861 -5.548 9.955 1.00 91.25 86 LEU A O 1
ATOM 686 N N . GLY A 1 87 ? -22.308 -5.131 12.121 1.00 91.19 87 GLY A N 1
ATOM 687 C CA . GLY A 1 87 ? -23.434 -4.242 11.849 1.00 91.19 87 GLY A CA 1
ATOM 688 C C . GLY A 1 87 ? -22.961 -2.844 11.444 1.00 91.19 87 GLY A C 1
ATOM 689 O O . GLY A 1 87 ? -21.857 -2.431 11.790 1.00 91.19 87 GLY A O 1
ATOM 690 N N . GLU A 1 88 ? -23.824 -2.081 10.771 1.00 90.62 88 GLU A N 1
ATOM 691 C CA . GLU A 1 88 ? -23.519 -0.720 10.292 1.00 90.62 88 GLU A CA 1
ATOM 692 C C . GLU A 1 88 ? -22.981 0.201 11.403 1.00 90.62 88 GLU A C 1
ATOM 694 O O . GLU A 1 88 ? -21.970 0.873 11.214 1.00 90.62 88 GLU A O 1
ATOM 699 N N . GLY A 1 89 ? -23.586 0.159 12.596 1.00 91.12 89 GLY A N 1
ATOM 700 C CA . GLY A 1 89 ? -23.126 0.952 13.741 1.00 91.12 89 GLY A CA 1
ATOM 701 C C . GLY A 1 89 ? -21.768 0.514 14.305 1.00 91.12 89 GLY A C 1
ATOM 702 O O . GLY A 1 89 ? -20.997 1.358 14.760 1.00 91.12 89 GLY A O 1
ATOM 703 N N . ASP A 1 90 ? -21.441 -0.783 14.252 1.00 92.75 90 ASP A N 1
ATOM 704 C CA . ASP A 1 90 ? -20.112 -1.265 14.650 1.00 92.75 90 ASP A CA 1
ATOM 705 C C . ASP A 1 90 ? -19.060 -0.826 13.612 1.00 92.75 90 ASP A C 1
ATOM 707 O O . ASP A 1 90 ? -17.973 -0.399 13.997 1.00 92.75 90 ASP A O 1
ATOM 711 N N . VAL A 1 91 ? -19.392 -0.846 12.313 1.00 92.25 91 VAL A N 1
ATOM 712 C CA . VAL A 1 91 ? -18.516 -0.339 11.239 1.00 92.25 91 VAL A CA 1
ATOM 713 C C . VAL A 1 91 ? -18.246 1.156 11.408 1.00 92.25 91 VAL A C 1
ATOM 715 O O . VAL A 1 91 ? -17.088 1.567 11.401 1.00 92.25 91 VAL A O 1
ATOM 718 N N . GLU A 1 92 ? -19.283 1.974 11.603 1.00 91.94 92 GLU A N 1
ATOM 719 C CA . GLU A 1 92 ? -19.125 3.418 11.815 1.00 91.94 92 GLU A CA 1
ATOM 720 C C . GLU A 1 92 ? -18.257 3.712 13.047 1.00 91.94 92 GLU A C 1
ATOM 722 O O . GLU A 1 92 ? -17.323 4.516 12.979 1.00 91.94 92 GLU A O 1
ATOM 727 N N . SER A 1 93 ? -18.507 3.003 14.152 1.00 92.62 93 SER A N 1
ATOM 728 C CA . SER A 1 93 ? -17.724 3.146 15.379 1.00 92.62 93 SER A CA 1
ATOM 729 C C . SER A 1 93 ? -16.258 2.763 15.175 1.00 92.62 93 SER A C 1
ATOM 731 O O . SER A 1 93 ? -15.373 3.515 15.588 1.00 92.62 93 SER A O 1
ATOM 733 N N . LEU A 1 94 ? -15.983 1.640 14.506 1.00 94.31 94 LEU A N 1
ATOM 734 C CA . LEU A 1 94 ? -14.620 1.199 14.220 1.00 94.31 94 LEU A CA 1
ATOM 735 C C . LEU A 1 94 ? -13.880 2.192 13.325 1.00 94.31 94 LEU A C 1
ATOM 737 O O . LEU A 1 94 ? -12.758 2.561 13.650 1.00 94.31 94 LEU A O 1
ATOM 741 N N . LEU A 1 95 ? -14.516 2.688 12.261 1.00 94.31 95 LEU A N 1
ATOM 742 C CA . LEU A 1 95 ? -13.928 3.700 11.378 1.00 94.31 95 LEU A CA 1
ATOM 743 C C . LEU A 1 95 ? -13.618 5.005 12.120 1.00 94.31 95 LEU A C 1
ATOM 745 O O . LEU A 1 95 ? -12.625 5.678 11.826 1.00 94.31 95 LEU A O 1
ATOM 749 N N . GLN A 1 96 ? -14.471 5.395 13.067 1.00 93.12 96 GLN A N 1
ATOM 750 C CA . GLN A 1 96 ? -14.246 6.586 13.873 1.00 93.12 96 GLN A CA 1
ATOM 751 C C . GLN A 1 96 ? -13.073 6.399 14.839 1.00 93.12 96 GLN A C 1
ATOM 753 O O . GLN A 1 96 ? -12.210 7.274 14.905 1.00 93.12 96 GLN A O 1
ATOM 758 N N . VAL A 1 97 ? -13.028 5.280 15.567 1.00 93.12 97 VAL A N 1
ATOM 759 C CA . VAL A 1 97 ? -12.006 5.044 16.597 1.00 93.12 97 VAL A CA 1
ATOM 760 C C . VAL A 1 97 ? -10.651 4.670 15.994 1.00 93.12 97 VAL A C 1
ATOM 762 O O . VAL A 1 97 ? -9.630 5.105 16.520 1.00 93.12 97 VAL A O 1
ATOM 765 N N . SER A 1 98 ? -10.617 3.937 14.877 1.00 94.38 98 SER A N 1
ATOM 766 C CA . SER A 1 98 ? -9.362 3.627 14.183 1.00 94.38 98 SER A CA 1
ATOM 767 C C . SER A 1 98 ? -8.735 4.858 13.525 1.00 94.38 98 SER A C 1
ATOM 769 O O . SER A 1 98 ? -7.524 4.909 13.345 1.00 94.38 98 SER A O 1
ATOM 771 N N . GLY A 1 99 ? -9.546 5.863 13.174 1.00 92.62 99 GLY A N 1
ATOM 772 C CA . GLY A 1 99 ? -9.117 7.055 12.437 1.00 92.62 99 GLY A CA 1
ATOM 773 C C . GLY A 1 99 ? -9.333 6.972 10.920 1.00 92.62 99 GLY A C 1
ATOM 774 O O . GLY A 1 99 ? -9.086 7.955 10.220 1.00 92.62 99 GLY A O 1
ATOM 775 N N . CYS A 1 100 ? -9.861 5.859 10.401 1.00 91.94 100 CYS A N 1
ATOM 776 C CA . CYS A 1 100 ? -10.162 5.687 8.971 1.00 91.94 100 CYS A CA 1
ATOM 777 C C . CYS A 1 100 ? -11.327 6.568 8.475 1.00 91.94 100 CYS A C 1
ATOM 779 O O . CYS A 1 100 ? -11.451 6.831 7.281 1.00 91.94 100 CYS A O 1
ATOM 781 N N . SER A 1 101 ? -12.176 7.074 9.375 1.00 89.94 101 SER A N 1
ATOM 782 C CA . SER A 1 101 ? -13.329 7.920 9.021 1.00 89.94 101 SER A CA 1
ATOM 783 C C . SER A 1 101 ? -12.955 9.215 8.286 1.00 89.94 101 SER A C 1
ATOM 785 O O . SER A 1 101 ? -13.760 9.734 7.509 1.00 89.94 101 SER A O 1
ATOM 787 N N . ALA A 1 102 ? -11.738 9.734 8.481 1.00 81.25 102 ALA A N 1
ATOM 788 C CA . ALA A 1 102 ? -11.279 10.974 7.855 1.00 81.25 102 ALA A CA 1
ATOM 789 C C . ALA A 1 102 ? -11.288 10.907 6.314 1.00 81.25 102 ALA A C 1
ATOM 791 O O . ALA A 1 102 ? -11.536 11.916 5.648 1.00 81.25 102 ALA A O 1
ATOM 792 N N . GLU A 1 103 ? -11.068 9.721 5.743 1.00 76.25 103 GLU A N 1
ATOM 793 C CA . GLU A 1 103 ? -11.052 9.488 4.293 1.00 76.25 103 GLU A CA 1
ATOM 794 C C . GLU A 1 103 ? -12.453 9.539 3.674 1.00 76.25 103 GLU A C 1
ATOM 796 O O . GLU A 1 103 ? -12.614 9.915 2.512 1.00 76.25 103 GLU A O 1
ATOM 801 N N . LEU A 1 104 ? -13.481 9.232 4.469 1.00 82.06 104 LEU A N 1
ATOM 802 C CA . LEU A 1 104 ? -14.880 9.214 4.037 1.00 82.06 104 LEU A CA 1
ATOM 803 C C . LEU A 1 104 ? -15.519 10.607 4.056 1.00 82.06 104 LEU A C 1
ATOM 805 O O . LEU A 1 104 ? -16.498 10.866 3.354 1.00 82.06 104 LEU A O 1
ATOM 809 N N . GLN A 1 105 ? -14.967 11.535 4.838 1.00 85.81 105 GLN A N 1
ATOM 810 C CA . GLN A 1 105 ? -15.502 12.889 4.941 1.00 85.81 105 GLN A CA 1
ATOM 811 C C . GLN A 1 105 ? -15.219 13.688 3.669 1.00 85.81 105 GLN A C 1
ATOM 813 O O . GLN A 1 105 ? -14.090 13.718 3.185 1.00 85.81 105 GLN A O 1
ATOM 818 N N . THR A 1 106 ? -16.216 14.397 3.137 1.00 89.44 106 THR A N 1
ATOM 819 C CA . THR A 1 106 ? -16.008 15.298 1.991 1.00 89.44 106 THR A CA 1
ATOM 820 C C . THR A 1 106 ? -15.347 16.600 2.464 1.00 89.44 106 THR A C 1
ATOM 822 O O . THR A 1 106 ? -15.934 17.292 3.302 1.00 89.44 106 THR A O 1
ATOM 825 N N . PRO A 1 107 ? -14.157 16.972 1.952 1.00 91.25 107 PRO A N 1
ATOM 826 C CA . PRO A 1 107 ? -13.494 18.199 2.370 1.00 91.25 107 PRO A CA 1
ATOM 827 C C . PRO A 1 107 ? -14.248 19.426 1.843 1.00 91.25 107 PRO A C 1
ATOM 829 O O . PRO A 1 107 ? -14.839 19.407 0.761 1.00 91.25 107 PRO A O 1
ATOM 832 N N . ARG A 1 108 ? -14.215 20.521 2.609 1.00 91.62 108 ARG A N 1
ATOM 833 C CA . ARG A 1 108 ? -14.773 21.808 2.178 1.00 91.62 108 ARG A CA 1
ATOM 834 C C . ARG A 1 108 ? -13.755 22.541 1.313 1.00 91.62 108 ARG A C 1
ATOM 836 O O . ARG A 1 108 ? -12.694 22.919 1.803 1.00 91.62 108 ARG A O 1
ATOM 843 N N . CYS A 1 109 ? -14.104 22.779 0.055 1.00 93.88 109 CYS A N 1
ATOM 844 C CA . CYS A 1 109 ? -13.260 23.536 -0.862 1.00 93.88 109 CYS A CA 1
ATOM 845 C C . CYS A 1 109 ? -13.399 25.037 -0.618 1.00 93.88 109 CYS A C 1
ATOM 847 O O . CYS A 1 109 ? -14.500 25.582 -0.684 1.00 93.88 109 CYS A O 1
ATOM 849 N N . GLN A 1 110 ? -12.276 25.690 -0.321 1.00 92.00 110 GLN A N 1
ATOM 850 C CA . GLN A 1 110 ? -12.200 27.145 -0.225 1.00 92.00 110 GLN A CA 1
ATOM 851 C C . GLN A 1 110 ? -12.338 27.771 -1.620 1.00 92.00 110 GLN A C 1
ATOM 853 O O . GLN A 1 110 ? -11.984 27.152 -2.621 1.00 92.00 110 GLN A O 1
ATOM 858 N N . SER A 1 111 ? -12.883 28.986 -1.668 1.00 91.44 111 SER A N 1
ATOM 859 C CA . SER A 1 111 ? -13.099 29.762 -2.897 1.00 91.44 111 SER A CA 1
ATOM 860 C C . SER A 1 111 ? -12.489 31.161 -2.774 1.00 91.44 111 SER A C 1
ATOM 862 O O . SER A 1 111 ? -13.121 32.170 -3.095 1.00 91.44 111 SER A O 1
ATOM 864 N N . ASP A 1 112 ? -11.292 31.235 -2.200 1.00 94.25 112 ASP A N 1
ATOM 865 C CA . ASP A 1 112 ? -10.513 32.467 -2.106 1.00 94.25 112 ASP A CA 1
ATOM 866 C C . ASP A 1 112 ? -9.557 32.624 -3.302 1.00 94.25 112 ASP A C 1
ATOM 868 O O . ASP A 1 112 ? -9.387 31.729 -4.127 1.00 94.25 112 ASP A O 1
ATOM 872 N N . CYS A 1 113 ? -8.907 33.785 -3.404 1.00 94.38 113 CYS A N 1
ATOM 873 C CA . CYS A 1 113 ? -8.007 34.102 -4.517 1.00 94.38 113 CYS A CA 1
ATOM 874 C C . CYS A 1 113 ? -6.856 33.086 -4.689 1.00 94.38 113 CYS A C 1
ATOM 876 O O . CYS A 1 113 ? -6.391 32.871 -5.809 1.00 94.38 113 CYS A O 1
ATOM 878 N N . LEU A 1 114 ? -6.383 32.462 -3.603 1.00 93.81 114 LEU A N 1
ATOM 879 C CA . LEU A 1 114 ? -5.261 31.522 -3.656 1.00 93.81 114 LEU A CA 1
ATOM 880 C C . LEU A 1 114 ? -5.723 30.131 -4.096 1.00 93.81 114 LEU A C 1
ATOM 882 O O . LEU A 1 114 ? -5.136 29.562 -5.016 1.00 93.81 114 LEU A O 1
ATOM 886 N N . SER A 1 115 ? -6.788 29.617 -3.484 1.00 91.69 115 SER A N 1
ATOM 887 C CA . SER A 1 115 ? -7.393 28.313 -3.795 1.00 91.69 115 SER A CA 1
ATOM 888 C C . SER A 1 115 ? -7.969 28.237 -5.213 1.00 91.69 115 SER A C 1
ATOM 890 O O . SER A 1 115 ? -7.950 27.178 -5.833 1.00 91.69 115 SER A O 1
ATOM 892 N N . GLU A 1 116 ? -8.410 29.364 -5.770 1.00 90.56 116 GLU A N 1
ATOM 893 C CA . GLU A 1 116 ? -8.877 29.456 -7.158 1.00 90.56 116 GLU A CA 1
ATOM 894 C C . GLU A 1 116 ? -7.727 29.489 -8.186 1.00 90.56 116 GLU A C 1
ATOM 896 O O . GLU A 1 116 ? -7.938 29.193 -9.363 1.00 90.56 116 GLU A O 1
ATOM 901 N N . ARG A 1 117 ? -6.502 29.840 -7.767 1.00 95.56 117 ARG A N 1
ATOM 902 C CA . ARG A 1 117 ? -5.347 30.021 -8.667 1.00 95.56 117 ARG A CA 1
ATOM 903 C C . ARG A 1 117 ? -4.332 28.883 -8.610 1.00 95.56 117 ARG A C 1
ATOM 905 O O . ARG A 1 117 ? -3.667 28.619 -9.613 1.00 95.56 117 ARG A O 1
ATOM 912 N N . TYR A 1 118 ? -4.178 28.243 -7.457 1.00 95.88 118 TYR A N 1
ATOM 913 C CA . TYR A 1 118 ? -3.129 27.258 -7.211 1.00 95.88 118 TYR A CA 1
ATOM 914 C C . TYR A 1 118 ? -3.707 25.914 -6.784 1.00 95.88 118 TYR A C 1
ATOM 916 O O . TYR A 1 118 ? -4.783 25.823 -6.202 1.00 95.88 118 TYR A O 1
ATOM 924 N N . ARG A 1 119 ? -2.960 24.848 -7.075 1.00 96.38 119 ARG A N 1
ATOM 925 C CA . ARG A 1 119 ? -3.300 23.495 -6.632 1.00 96.38 119 ARG A CA 1
ATOM 926 C C . ARG A 1 119 ? -3.037 23.373 -5.134 1.00 96.38 119 ARG A C 1
ATOM 928 O O . ARG A 1 119 ? -2.067 23.934 -4.627 1.00 96.38 119 ARG A O 1
ATOM 935 N N . SER A 1 120 ? -3.873 22.606 -4.446 1.00 94.88 120 SER A N 1
ATOM 936 C CA . SER A 1 120 ? -3.551 22.135 -3.103 1.00 94.88 120 SER A CA 1
ATOM 937 C C . SER A 1 120 ? -2.390 21.138 -3.173 1.00 94.88 120 SER A C 1
ATOM 939 O O . SER A 1 120 ? -2.236 20.421 -4.162 1.00 94.88 120 SER A O 1
ATOM 941 N N . ILE A 1 121 ? -1.588 21.067 -2.109 1.00 93.25 121 ILE A N 1
ATOM 942 C CA . ILE A 1 121 ? -0.508 20.072 -1.988 1.00 93.25 121 ILE A CA 1
ATOM 943 C C . ILE A 1 121 ? -1.072 18.645 -1.986 1.00 93.25 121 ILE A C 1
ATOM 945 O O . ILE A 1 121 ? -0.452 17.726 -2.504 1.00 93.25 121 ILE A O 1
ATOM 949 N N . THR A 1 122 ? -2.273 18.465 -1.438 1.00 92.38 122 THR A N 1
ATOM 950 C CA . THR A 1 122 ? -2.927 17.161 -1.294 1.00 92.38 122 THR A CA 1
ATOM 951 C C . THR A 1 122 ? -3.656 16.712 -2.559 1.00 92.38 122 THR A C 1
ATOM 953 O O . THR A 1 122 ? -4.145 15.588 -2.595 1.00 92.38 122 THR A O 1
ATOM 956 N N . GLY A 1 123 ? -3.811 17.579 -3.565 1.00 94.88 123 GLY A N 1
ATOM 957 C CA . GLY A 1 123 ? -4.664 17.336 -4.735 1.00 94.88 123 GLY A CA 1
ATOM 958 C C . GLY A 1 123 ? -6.171 17.466 -4.464 1.00 94.88 123 GLY A C 1
ATOM 959 O O . GLY A 1 123 ? -6.967 17.456 -5.405 1.00 94.88 123 GLY A O 1
ATOM 960 N N . GLU A 1 124 ? -6.587 17.650 -3.204 1.00 94.62 124 GLU A N 1
ATOM 961 C CA . GLU A 1 124 ? -7.988 17.883 -2.846 1.00 94.62 124 GLU A CA 1
ATOM 962 C C . GLU A 1 124 ? -8.531 19.139 -3.542 1.00 94.62 124 GLU A C 1
ATOM 964 O O . GLU A 1 124 ? -7.812 20.116 -3.773 1.00 94.62 124 GLU A O 1
ATOM 969 N N . CYS A 1 125 ? -9.824 19.120 -3.857 1.00 95.25 125 CYS A N 1
ATOM 970 C CA . CYS A 1 125 ? -10.556 20.199 -4.521 1.00 95.25 125 CYS A CA 1
ATOM 971 C C . CYS A 1 125 ? -10.140 20.495 -5.967 1.00 95.25 125 CYS A C 1
ATOM 973 O O . CYS A 1 125 ? -10.668 21.436 -6.559 1.00 95.25 125 CYS A O 1
ATOM 975 N N . ASN A 1 126 ? -9.288 19.666 -6.586 1.00 95.62 126 ASN A N 1
ATOM 976 C CA . ASN A 1 126 ? -9.041 19.765 -8.024 1.00 95.62 126 ASN A CA 1
ATOM 977 C C . ASN A 1 126 ? -10.339 19.574 -8.830 1.00 95.62 126 ASN A C 1
ATOM 979 O O . ASN A 1 126 ? -10.641 20.350 -9.738 1.00 95.62 126 ASN A O 1
ATOM 983 N N . ASN A 1 127 ? -11.149 18.586 -8.441 1.00 95.44 127 ASN A N 1
ATOM 984 C CA . ASN A 1 127 ? -12.498 18.399 -8.956 1.00 95.44 127 ASN A CA 1
ATOM 985 C C . ASN A 1 127 ? -13.527 18.980 -7.972 1.00 95.44 127 ASN A C 1
ATOM 987 O O . ASN A 1 127 ? -13.724 18.449 -6.884 1.00 95.44 127 ASN A O 1
ATOM 991 N N . ARG A 1 128 ? -14.233 20.051 -8.361 1.00 91.19 128 ARG A N 1
ATOM 992 C CA . ARG A 1 128 ? -15.196 20.739 -7.474 1.00 91.19 128 ARG A CA 1
ATOM 993 C C . ARG A 1 128 ? -16.434 19.912 -7.127 1.00 91.19 128 ARG A C 1
ATOM 995 O O . ARG A 1 128 ? -17.054 20.158 -6.098 1.00 91.19 128 ARG A O 1
ATOM 1002 N N . LYS A 1 129 ? -16.816 18.964 -7.987 1.00 94.31 129 LYS A N 1
ATOM 1003 C CA . LYS A 1 129 ? -17.967 18.081 -7.750 1.00 94.31 129 LYS A CA 1
ATOM 1004 C C . LYS A 1 129 ? -17.585 16.895 -6.866 1.00 94.31 129 LYS A C 1
ATOM 1006 O O . LYS A 1 129 ? -18.380 16.483 -6.030 1.00 94.31 129 LYS A O 1
ATOM 1011 N N . TYR A 1 130 ? -16.371 16.377 -7.043 1.00 94.44 130 TYR A N 1
ATOM 1012 C CA . TYR A 1 130 ? -15.824 15.249 -6.294 1.00 94.44 130 TYR A CA 1
ATOM 1013 C C . TYR A 1 130 ? -14.451 15.616 -5.710 1.00 94.44 130 TYR A C 1
ATOM 1015 O O . TYR A 1 130 ? -13.425 15.218 -6.263 1.00 94.44 130 TYR A O 1
ATOM 1023 N N . PRO A 1 131 ? -14.406 16.359 -4.587 1.00 95.12 131 PRO A N 1
ATOM 1024 C CA . PRO A 1 131 ? -13.179 16.977 -4.078 1.00 95.12 131 PRO A CA 1
ATOM 1025 C C . PRO A 1 131 ? -12.003 16.043 -3.786 1.00 95.12 131 PRO A C 1
ATOM 1027 O O . PRO A 1 131 ? -10.879 16.520 -3.694 1.00 95.12 131 PRO A O 1
ATOM 1030 N N . ARG A 1 132 ? -12.235 14.736 -3.625 1.00 93.38 132 ARG A N 1
ATOM 1031 C CA . ARG A 1 132 ? -11.183 13.744 -3.351 1.00 93.38 132 ARG A CA 1
ATOM 1032 C C . ARG A 1 132 ? -10.654 13.019 -4.590 1.00 93.38 132 ARG A C 1
ATOM 1034 O O . ARG A 1 132 ? -9.727 12.226 -4.473 1.00 93.38 132 ARG A O 1
ATOM 1041 N N . TRP A 1 133 ? -11.225 13.239 -5.774 1.00 94.62 133 TRP A N 1
ATOM 1042 C CA . TRP A 1 133 ? -10.748 12.566 -6.985 1.00 94.62 133 TRP A CA 1
ATOM 1043 C C . TRP A 1 133 ? -9.336 13.027 -7.347 1.00 94.62 133 TRP A C 1
ATOM 1045 O O . TRP A 1 133 ? -9.127 14.200 -7.648 1.00 94.62 133 TRP A O 1
ATOM 1055 N N . GLY A 1 134 ? -8.388 12.087 -7.324 1.00 93.62 134 GLY A N 1
ATOM 1056 C CA . GLY A 1 134 ? -6.968 12.352 -7.569 1.00 93.62 134 GLY A CA 1
ATOM 1057 C C . GLY A 1 134 ? -6.222 12.964 -6.381 1.00 93.62 134 GLY A C 1
ATOM 1058 O O . GLY A 1 134 ? -5.077 13.369 -6.547 1.00 93.62 134 GLY A O 1
ATOM 1059 N N . ALA A 1 135 ? -6.846 13.051 -5.201 1.00 94.75 135 ALA A N 1
ATOM 1060 C CA . ALA A 1 135 ? -6.146 13.461 -3.990 1.00 94.75 135 ALA A CA 1
ATOM 1061 C C . ALA A 1 135 ? -5.181 12.363 -3.507 1.00 94.75 135 ALA A C 1
ATOM 1063 O O . ALA A 1 135 ? -5.418 11.172 -3.721 1.00 94.75 135 ALA A O 1
ATOM 1064 N N . ALA A 1 136 ? -4.112 12.770 -2.826 1.00 92.88 136 ALA A N 1
ATOM 1065 C CA . ALA A 1 136 ? -3.172 11.869 -2.171 1.00 92.88 136 ALA A CA 1
ATOM 1066 C C . ALA A 1 136 ? -3.841 11.088 -1.026 1.00 92.88 136 ALA A C 1
ATOM 1068 O O . ALA A 1 136 ? -4.815 11.547 -0.427 1.00 92.88 136 ALA A O 1
ATOM 1069 N N . ASN A 1 137 ? -3.276 9.921 -0.701 1.00 91.25 137 ASN A N 1
ATOM 1070 C CA . ASN A 1 137 ? -3.769 9.004 0.333 1.00 91.25 137 ASN A CA 1
ATOM 1071 C C . ASN A 1 137 ? -5.246 8.609 0.158 1.00 91.25 137 ASN A C 1
ATOM 1073 O O . ASN A 1 137 ? -6.004 8.545 1.124 1.00 91.25 137 ASN A O 1
ATOM 1077 N N . MET A 1 138 ? -5.639 8.365 -1.091 1.00 90.62 138 MET A N 1
ATOM 1078 C CA . MET A 1 138 ? -6.916 7.761 -1.455 1.00 90.62 138 MET A CA 1
ATOM 1079 C C . MET A 1 138 ? -6.668 6.341 -1.982 1.00 90.62 138 MET A C 1
ATOM 1081 O O . MET A 1 138 ? -5.614 6.091 -2.575 1.00 90.62 138 MET A O 1
ATOM 1085 N N . PRO A 1 139 ? -7.620 5.405 -1.823 1.00 90.75 139 PRO A N 1
ATOM 1086 C CA . PRO A 1 139 ? -7.487 4.076 -2.399 1.00 90.75 139 PRO A CA 1
ATOM 1087 C C . PRO A 1 139 ? -7.405 4.153 -3.926 1.00 90.75 139 PRO A C 1
ATOM 1089 O O . PRO A 1 139 ? -8.060 4.981 -4.568 1.00 90.75 139 PRO A O 1
ATOM 1092 N N . TYR A 1 140 ? -6.627 3.248 -4.521 1.00 93.44 140 TYR A N 1
ATOM 1093 C CA . TYR A 1 140 ? -6.554 3.136 -5.973 1.00 93.44 140 TYR A CA 1
ATOM 1094 C C . TYR A 1 140 ? -7.916 2.798 -6.580 1.00 93.44 140 TYR A C 1
ATOM 1096 O O . TYR A 1 140 ? -8.693 2.005 -6.043 1.00 93.44 140 TYR A O 1
ATOM 1104 N N . SER A 1 141 ? -8.176 3.361 -7.760 1.00 94.19 141 SER A N 1
ATOM 1105 C CA . SER A 1 141 ? -9.325 2.957 -8.567 1.00 94.19 141 SER A CA 1
ATOM 1106 C C . SER A 1 141 ? -9.149 1.516 -9.038 1.00 94.19 141 SER A C 1
ATOM 1108 O O . SER A 1 141 ? -8.112 1.160 -9.595 1.00 94.19 141 SER A O 1
ATOM 1110 N N . ARG A 1 142 ? -10.179 0.690 -8.856 1.00 96.06 142 ARG A N 1
ATOM 1111 C CA . ARG A 1 142 ? -10.205 -0.686 -9.359 1.00 96.06 142 ARG A CA 1
ATOM 1112 C C . ARG A 1 142 ? -10.969 -0.734 -10.679 1.00 96.06 142 ARG A C 1
ATOM 1114 O O . ARG A 1 142 ? -12.169 -0.481 -10.703 1.00 96.06 142 ARG A O 1
ATOM 1121 N N . TRP A 1 143 ? -10.275 -1.037 -11.775 1.00 97.06 143 TRP A N 1
ATOM 1122 C CA . TRP A 1 143 ? -10.908 -1.225 -13.092 1.00 97.06 143 TRP A CA 1
ATOM 1123 C C . TRP A 1 143 ? -11.537 -2.613 -13.252 1.00 97.06 143 TRP A C 1
ATOM 1125 O O . TRP A 1 143 ? -12.460 -2.782 -14.042 1.00 97.06 143 TRP A O 1
ATOM 1135 N N . LEU A 1 144 ? -11.056 -3.589 -12.479 1.00 97.56 144 LEU A N 1
ATOM 1136 C CA . LEU A 1 144 ? -11.599 -4.940 -12.365 1.00 97.56 144 LEU A CA 1
ATOM 1137 C C . LEU A 1 144 ? -11.793 -5.289 -10.887 1.00 97.56 144 LEU A C 1
ATOM 1139 O O . LEU A 1 144 ? -11.171 -4.679 -10.012 1.00 97.56 144 LEU A O 1
ATOM 1143 N N . ALA A 1 145 ? -12.650 -6.273 -10.614 1.00 96.00 145 ALA A N 1
ATOM 1144 C CA . ALA A 1 145 ? -12.818 -6.803 -9.266 1.00 96.00 145 ALA A CA 1
ATOM 1145 C C . ALA A 1 145 ? -11.478 -7.354 -8.733 1.00 96.00 145 ALA A C 1
ATOM 1147 O O . ALA A 1 145 ? -10.715 -7.941 -9.502 1.00 96.00 145 ALA A O 1
ATOM 1148 N N . PRO A 1 146 ? -11.159 -7.148 -7.442 1.00 95.38 146 PRO A N 1
ATOM 1149 C CA . PRO A 1 146 ? -9.948 -7.706 -6.860 1.00 95.38 146 PRO A CA 1
ATOM 1150 C C . PRO A 1 146 ? -10.008 -9.232 -6.796 1.00 95.38 146 PRO A C 1
ATOM 1152 O O . PRO A 1 146 ? -11.059 -9.810 -6.533 1.00 95.38 146 PRO A O 1
ATOM 1155 N N . GLU A 1 147 ? -8.851 -9.866 -6.957 1.00 95.44 147 GLU A N 1
ATOM 1156 C CA . GLU A 1 147 ? -8.703 -11.314 -6.874 1.00 95.44 147 GLU A CA 1
ATOM 1157 C C . GLU A 1 147 ? -7.737 -11.686 -5.745 1.00 95.44 147 GLU A C 1
ATOM 1159 O O . GLU A 1 147 ? -6.516 -11.604 -5.892 1.00 95.44 147 GLU A O 1
ATOM 1164 N N . TYR A 1 148 ? -8.309 -12.100 -4.618 1.00 95.62 148 TYR A N 1
ATOM 1165 C CA . TYR A 1 148 ? -7.604 -12.577 -3.430 1.00 95.62 148 TYR A CA 1
ATOM 1166 C C . TYR A 1 148 ? -7.757 -14.100 -3.287 1.00 95.62 148 TYR A C 1
ATOM 1168 O O . TYR A 1 148 ? -8.479 -14.732 -4.060 1.00 95.62 148 TYR A O 1
ATOM 1176 N N . GLU A 1 149 ? -7.033 -14.702 -2.345 1.00 95.31 149 GLU A N 1
ATOM 1177 C CA . GLU A 1 149 ? -7.165 -16.131 -2.021 1.00 95.31 149 GLU A CA 1
ATOM 1178 C C . GLU A 1 149 ? -8.472 -16.431 -1.279 1.00 95.31 149 GLU A C 1
ATOM 1180 O O . GLU A 1 149 ? -9.062 -17.498 -1.442 1.00 95.31 149 GLU A O 1
ATOM 1185 N N . ASP A 1 150 ? -8.944 -15.464 -0.491 1.00 91.19 150 ASP A N 1
ATOM 1186 C CA . ASP A 1 150 ? -10.210 -15.523 0.224 1.00 91.19 150 ASP A CA 1
ATOM 1187 C C . ASP A 1 150 ? -11.022 -14.226 0.066 1.00 91.19 150 ASP A C 1
ATOM 1189 O O . ASP A 1 150 ? -10.606 -13.246 -0.555 1.00 91.19 150 ASP A O 1
ATOM 1193 N N . VAL A 1 151 ? -12.220 -14.232 0.645 1.00 88.88 151 VAL A N 1
ATOM 1194 C CA . VAL A 1 151 ? -13.145 -13.088 0.660 1.00 88.88 151 VAL A CA 1
ATOM 1195 C C . VAL A 1 151 ? -12.716 -11.960 1.608 1.00 88.88 151 VAL A C 1
ATOM 1197 O O . VAL A 1 151 ? -13.367 -10.919 1.637 1.00 88.88 151 VAL A O 1
ATOM 1200 N N . TRP A 1 152 ? -11.644 -12.157 2.379 1.00 87.69 152 TRP A N 1
ATOM 1201 C CA . TRP A 1 152 ? -11.172 -11.240 3.421 1.00 87.69 152 TRP A CA 1
ATOM 1202 C C . TRP A 1 152 ? -9.960 -10.416 2.988 1.00 87.69 152 TRP A C 1
ATOM 1204 O O . TRP A 1 152 ? -9.521 -9.543 3.727 1.00 87.69 152 TRP A O 1
ATOM 1214 N N . GLY A 1 153 ? -9.442 -10.654 1.782 1.00 91.56 153 GLY A N 1
ATOM 1215 C CA . GLY A 1 153 ? -8.317 -9.899 1.235 1.00 91.56 153 GLY A CA 1
ATOM 1216 C C . GLY A 1 153 ? -6.959 -10.576 1.403 1.00 91.56 153 GLY A C 1
ATOM 1217 O O . GLY A 1 153 ? -5.937 -9.947 1.128 1.00 91.56 153 GLY A O 1
ATOM 1218 N N . THR A 1 154 ? -6.916 -11.847 1.811 1.00 94.38 154 THR A N 1
ATOM 1219 C CA . THR A 1 154 ? -5.663 -12.604 1.896 1.00 94.38 154 THR A CA 1
ATOM 1220 C C . THR A 1 154 ? -4.999 -12.686 0.511 1.00 94.38 154 THR A C 1
ATOM 1222 O O . THR A 1 154 ? -5.656 -13.071 -0.463 1.00 94.38 154 THR A O 1
ATOM 1225 N N . PRO A 1 155 ? -3.709 -12.327 0.360 1.00 95.31 155 PRO A N 1
ATOM 1226 C CA . PRO A 1 155 ? -3.035 -12.379 -0.933 1.00 95.31 155 PRO A CA 1
ATOM 1227 C C . PRO A 1 155 ? -2.961 -13.813 -1.465 1.00 95.31 155 PRO A C 1
ATOM 1229 O O . PRO A 1 155 ? -2.915 -14.778 -0.706 1.00 95.31 155 PRO A O 1
ATOM 1232 N N . ARG A 1 156 ? -2.910 -13.956 -2.792 1.00 95.50 156 ARG A N 1
ATOM 1233 C CA . ARG A 1 156 ? -2.741 -15.269 -3.422 1.00 95.50 156 ARG A CA 1
ATOM 1234 C C . ARG A 1 156 ? -1.428 -15.931 -3.009 1.00 95.50 156 ARG A C 1
ATOM 1236 O O . ARG A 1 156 ? -0.411 -15.252 -2.864 1.00 95.50 156 ARG A O 1
ATOM 1243 N N . SER A 1 157 ? -1.462 -17.256 -2.882 1.00 92.62 157 SER A N 1
ATOM 1244 C CA . SER A 1 157 ? -0.359 -18.086 -2.381 1.00 92.62 157 SER A CA 1
ATOM 1245 C C . SER A 1 157 ? -0.069 -17.883 -0.895 1.00 92.62 157 SER A C 1
ATOM 1247 O O . SER A 1 157 ? 1.028 -18.210 -0.424 1.00 92.62 157 SER A O 1
ATOM 1249 N N . TRP A 1 158 ? -1.034 -17.354 -0.138 1.00 94.56 158 TRP A N 1
ATOM 1250 C CA . TRP A 1 158 ? -0.908 -17.297 1.310 1.00 94.56 158 TRP A CA 1
ATOM 1251 C C . TRP A 1 158 ? -0.895 -18.698 1.900 1.00 94.56 158 TRP A C 1
ATOM 1253 O O . TRP A 1 158 ? -0.064 -18.953 2.759 1.00 94.56 158 TRP A O 1
ATOM 1263 N N . GLN A 1 159 ? -1.714 -19.629 1.414 1.00 92.62 159 GLN A N 1
ATOM 1264 C CA . GLN A 1 159 ? -1.636 -21.057 1.728 1.00 92.62 159 GLN A CA 1
ATOM 1265 C C . GLN A 1 159 ? -0.930 -21.813 0.586 1.00 92.62 159 GLN A C 1
ATOM 1267 O O . GLN A 1 159 ? -1.360 -21.702 -0.562 1.00 92.62 159 GLN A O 1
ATOM 1272 N N . PRO A 1 160 ? 0.144 -22.595 0.838 1.00 87.12 160 PRO A N 1
ATOM 1273 C CA . PRO A 1 160 ? 0.910 -23.241 -0.231 1.00 87.12 160 PRO A CA 1
ATOM 1274 C C . PRO A 1 160 ? 0.101 -24.299 -0.982 1.00 87.12 160 PRO A C 1
ATOM 1276 O O . PRO A 1 160 ? 0.358 -24.558 -2.154 1.00 87.12 160 PRO A O 1
ATOM 1279 N N . GLU A 1 161 ? -0.865 -24.919 -0.303 1.00 90.25 161 GLU A N 1
ATOM 1280 C CA . GLU A 1 161 ? -1.69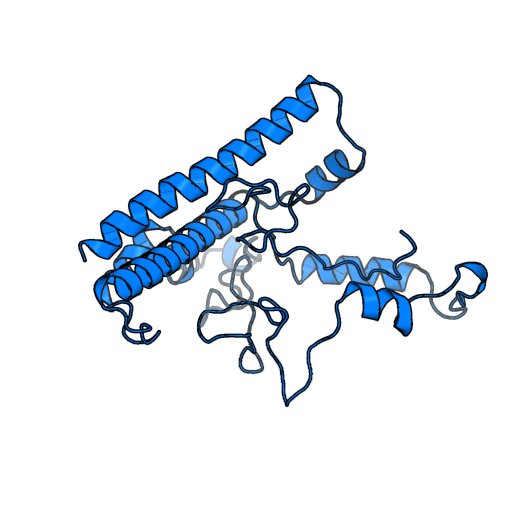5 -25.982 -0.860 1.00 90.25 161 GLU A CA 1
ATOM 1281 C C . GLU A 1 161 ? -2.888 -25.439 -1.660 1.00 90.25 161 GLU A C 1
ATOM 1283 O O . GLU A 1 161 ? -3.575 -26.214 -2.327 1.00 90.25 161 GLU A O 1
ATOM 1288 N N . HIS A 1 162 ? -3.151 -24.125 -1.618 1.00 93.94 162 HIS A N 1
ATOM 1289 C CA . HIS A 1 162 ? -4.239 -23.533 -2.388 1.00 93.94 162 HIS A CA 1
ATOM 1290 C C . HIS A 1 162 ? -3.935 -23.609 -3.889 1.00 93.94 162 HIS A C 1
ATOM 1292 O O . HIS A 1 162 ? -2.822 -23.329 -4.344 1.00 93.94 162 HIS A O 1
ATOM 1298 N N . THR A 1 163 ? -4.945 -23.981 -4.678 1.00 95.00 163 THR A N 1
ATOM 1299 C CA . THR A 1 163 ? -4.817 -24.115 -6.132 1.00 95.00 163 THR A CA 1
ATOM 1300 C C . THR A 1 163 ? -5.797 -23.201 -6.850 1.00 95.00 163 THR A C 1
ATOM 1302 O O . THR A 1 163 ? -6.938 -23.027 -6.435 1.00 95.00 163 THR A O 1
ATOM 1305 N N . TYR A 1 164 ? -5.349 -22.647 -7.969 1.00 94.50 164 TYR A N 1
ATOM 1306 C CA . TYR A 1 164 ? -6.118 -21.785 -8.850 1.00 94.50 164 TYR A CA 1
ATOM 1307 C C . TYR A 1 164 ? -6.305 -22.535 -10.166 1.00 94.50 164 TYR A C 1
ATOM 1309 O O . TYR A 1 164 ? -5.336 -22.814 -10.868 1.00 94.50 164 TYR A O 1
ATOM 1317 N N . ASN A 1 165 ? -7.545 -22.921 -10.483 1.00 94.00 165 ASN A N 1
ATOM 1318 C CA . ASN A 1 165 ? -7.855 -23.777 -11.637 1.00 94.00 165 ASN A CA 1
ATOM 1319 C C . ASN A 1 165 ? -7.048 -25.094 -11.645 1.00 94.00 165 ASN A C 1
ATOM 1321 O O . ASN A 1 165 ? -6.498 -25.486 -12.672 1.00 94.00 165 ASN A O 1
ATOM 1325 N N . ASN A 1 166 ? -6.975 -25.772 -10.491 1.00 95.31 166 ASN A N 1
ATOM 1326 C CA . ASN A 1 166 ? -6.197 -27.001 -10.264 1.00 95.31 166 ASN A CA 1
ATOM 1327 C C . ASN A 1 166 ? -4.670 -26.844 -10.427 1.00 95.31 166 ASN A C 1
ATOM 1329 O O . ASN A 1 166 ? -3.971 -27.838 -10.620 1.00 95.31 166 ASN A O 1
ATOM 1333 N N . ILE A 1 167 ? -4.142 -25.617 -10.350 1.00 95.00 167 ILE A N 1
ATOM 1334 C CA . ILE A 1 167 ? -2.707 -25.325 -10.455 1.00 95.00 167 ILE A CA 1
ATOM 1335 C C . ILE A 1 167 ? -2.263 -24.484 -9.254 1.00 95.00 167 ILE A C 1
ATOM 1337 O O . ILE A 1 167 ? -2.871 -23.462 -8.942 1.00 95.00 167 ILE A O 1
ATOM 1341 N N . SER A 1 168 ? -1.186 -24.884 -8.581 1.00 93.88 168 SER A N 1
ATOM 1342 C CA . SER A 1 168 ? -0.527 -24.037 -7.580 1.00 93.88 168 SER A CA 1
ATOM 1343 C C . SER A 1 168 ? 0.282 -22.941 -8.270 1.00 93.88 168 SER A C 1
ATOM 1345 O O . SER A 1 168 ? 1.003 -23.204 -9.234 1.00 93.88 168 SER A O 1
ATOM 1347 N N . LEU A 1 169 ? 0.191 -21.709 -7.772 1.00 94.94 169 LEU A N 1
ATOM 1348 C CA . LEU A 1 169 ? 1.016 -20.620 -8.288 1.00 94.94 169 LEU A CA 1
ATOM 1349 C C . LEU A 1 169 ? 2.488 -20.852 -7.906 1.00 94.94 169 LEU A C 1
ATOM 1351 O O . LEU A 1 169 ? 2.769 -21.224 -6.763 1.00 94.94 169 LEU A O 1
ATOM 1355 N N . PRO A 1 170 ? 3.441 -20.629 -8.825 1.00 93.94 170 PRO A N 1
ATOM 1356 C CA . PRO A 1 170 ? 4.854 -20.812 -8.525 1.00 93.94 170 PRO A CA 1
ATOM 1357 C C . PRO A 1 170 ? 5.351 -19.751 -7.528 1.00 93.94 170 PRO A C 1
ATOM 1359 O O . PRO A 1 170 ? 4.883 -18.607 -7.561 1.00 93.94 170 PRO A O 1
ATOM 1362 N N . PRO A 1 171 ? 6.351 -20.071 -6.685 1.00 93.94 171 PRO A N 1
ATOM 1363 C CA . PRO A 1 171 ? 7.045 -19.067 -5.889 1.00 93.94 171 PRO A CA 1
ATOM 1364 C C . PRO A 1 171 ? 7.592 -17.940 -6.771 1.00 93.94 171 PRO A C 1
ATOM 1366 O O . PRO A 1 171 ? 8.236 -18.194 -7.791 1.00 93.94 171 PRO A O 1
ATOM 1369 N N . VAL A 1 172 ? 7.405 -16.683 -6.359 1.00 96.06 172 VAL A N 1
ATOM 1370 C CA . VAL A 1 172 ? 7.841 -15.515 -7.153 1.00 96.06 172 VAL A CA 1
ATOM 1371 C C . VAL A 1 172 ? 9.350 -15.514 -7.424 1.00 96.06 172 VAL A C 1
ATOM 1373 O O . VAL A 1 172 ? 9.798 -15.063 -8.478 1.00 96.06 172 VAL A O 1
ATOM 1376 N N . ARG A 1 173 ? 10.146 -16.082 -6.509 1.00 96.56 173 ARG A N 1
ATOM 1377 C CA . ARG A 1 173 ? 11.594 -16.222 -6.682 1.00 96.56 173 ARG A CA 1
ATOM 1378 C C . ARG A 1 173 ? 11.964 -17.241 -7.760 1.00 96.56 173 ARG A C 1
ATOM 1380 O O . ARG A 1 173 ? 12.894 -16.984 -8.519 1.00 96.56 173 ARG A O 1
ATOM 1387 N N . LEU A 1 174 ? 11.206 -18.332 -7.874 1.00 96.00 174 LEU A N 1
ATOM 1388 C CA . LEU A 1 174 ? 11.385 -19.316 -8.940 1.00 96.00 174 LEU A CA 1
ATOM 1389 C C . LEU A 1 174 ? 11.078 -18.694 -10.307 1.00 96.00 174 LEU A C 1
ATOM 1391 O O . LEU A 1 174 ? 11.864 -18.837 -11.233 1.00 96.00 174 LEU A O 1
ATOM 1395 N N . VAL A 1 175 ? 9.995 -17.916 -10.419 1.00 96.25 175 VAL A N 1
ATOM 1396 C CA . VAL A 1 175 ? 9.683 -17.173 -11.657 1.00 96.25 175 VAL A CA 1
ATOM 1397 C C . VAL A 1 175 ? 10.817 -16.209 -12.021 1.00 96.25 175 VAL A C 1
ATOM 1399 O O . VAL A 1 175 ? 11.239 -16.150 -13.174 1.00 96.25 175 VAL A O 1
ATOM 1402 N N . SER A 1 176 ? 11.359 -15.484 -11.037 1.00 96.81 176 SER A N 1
ATOM 1403 C CA . SER A 1 176 ? 12.510 -14.602 -11.254 1.00 96.81 176 SER A CA 1
ATOM 1404 C C . SER A 1 176 ? 13.749 -15.353 -11.751 1.00 96.81 176 SER A C 1
ATOM 1406 O O . SER A 1 176 ? 14.470 -14.803 -12.579 1.00 96.81 176 SER A O 1
ATOM 1408 N N . GLN A 1 177 ? 14.004 -16.563 -11.251 1.00 95.31 177 GLN A N 1
ATOM 1409 C CA . GLN A 1 177 ? 15.143 -17.391 -11.647 1.00 95.31 177 GLN A CA 1
ATOM 1410 C C . GLN A 1 177 ? 14.974 -17.960 -13.059 1.00 95.31 177 GLN A C 1
ATOM 1412 O O . GLN A 1 177 ? 15.885 -17.851 -13.868 1.00 95.31 177 GLN A O 1
ATOM 1417 N N . GLU A 1 178 ? 13.819 -18.551 -13.350 1.00 95.31 178 GLU A N 1
ATOM 1418 C CA . GLU A 1 178 ? 13.620 -19.340 -14.570 1.00 95.31 178 GLU A CA 1
ATOM 1419 C C . GLU A 1 178 ? 13.205 -18.491 -15.779 1.00 95.31 178 GLU A C 1
ATOM 1421 O O . GLU A 1 178 ? 13.428 -18.890 -16.918 1.00 95.31 178 GLU A O 1
ATOM 1426 N N . VAL A 1 179 ? 12.587 -17.323 -15.553 1.00 96.50 179 VAL A N 1
ATOM 1427 C CA . VAL A 1 179 ? 12.008 -16.500 -16.633 1.00 96.50 179 VAL A CA 1
ATOM 1428 C C . VAL A 1 179 ? 12.727 -15.166 -16.812 1.00 96.50 179 VAL A C 1
ATOM 1430 O O . VAL A 1 179 ? 12.914 -14.722 -17.940 1.00 96.50 179 VAL A O 1
ATOM 1433 N N . LEU A 1 180 ? 13.095 -14.496 -15.715 1.00 95.50 180 LEU A N 1
ATOM 1434 C CA . LEU A 1 180 ? 13.596 -13.113 -15.763 1.00 95.50 180 LEU A CA 1
ATOM 1435 C C . LEU A 1 180 ? 15.122 -13.004 -15.686 1.00 95.50 180 LEU A C 1
ATOM 1437 O O . LEU A 1 180 ? 15.672 -11.942 -15.975 1.00 95.50 180 LEU A O 1
ATOM 1441 N N . PHE A 1 181 ? 15.810 -14.056 -15.245 1.00 93.69 181 PHE A N 1
ATOM 1442 C CA . PHE A 1 181 ? 17.254 -14.022 -15.063 1.00 93.69 181 PHE A CA 1
ATOM 1443 C C . PHE A 1 181 ? 17.984 -13.927 -16.407 1.00 93.69 181 PHE A C 1
ATOM 1445 O O . PHE A 1 181 ? 17.690 -14.653 -17.352 1.00 93.69 181 PHE A O 1
ATOM 1452 N N . THR A 1 182 ? 18.986 -13.053 -16.462 1.00 94.75 182 THR A N 1
ATOM 1453 C CA . THR A 1 182 ? 19.925 -12.944 -17.578 1.00 94.75 182 THR A CA 1
ATOM 1454 C C . THR A 1 182 ? 21.317 -12.650 -17.035 1.00 94.75 182 THR A C 1
ATOM 1456 O O . THR A 1 182 ? 21.459 -12.001 -15.992 1.00 94.75 182 THR A O 1
ATOM 1459 N N . HIS A 1 183 ? 22.354 -13.131 -17.718 1.00 94.31 183 HIS A N 1
ATOM 1460 C CA . HIS A 1 183 ? 23.721 -12.787 -17.351 1.00 94.31 183 HIS A CA 1
ATOM 1461 C C . HIS A 1 183 ? 24.049 -11.351 -17.784 1.00 94.31 183 HIS A C 1
ATOM 1463 O O . HIS A 1 183 ? 23.615 -10.890 -18.837 1.00 94.31 183 HIS A O 1
ATOM 1469 N N . ASN A 1 184 ? 24.836 -10.629 -16.978 1.00 93.69 184 ASN A N 1
ATOM 1470 C CA . ASN A 1 184 ? 25.152 -9.219 -17.244 1.00 93.69 184 ASN A CA 1
ATOM 1471 C C . ASN A 1 184 ? 25.859 -8.994 -18.593 1.00 93.69 184 ASN A C 1
ATOM 1473 O O . ASN A 1 184 ? 25.671 -7.952 -19.212 1.00 93.69 184 ASN A O 1
ATOM 1477 N N . ASP A 1 185 ? 26.658 -9.958 -19.052 1.00 95.56 185 ASP A N 1
ATOM 1478 C CA . ASP A 1 185 ? 27.337 -9.943 -20.354 1.00 95.56 185 ASP A CA 1
ATOM 1479 C C . ASP A 1 185 ? 26.395 -10.235 -21.537 1.00 95.56 185 ASP A C 1
ATOM 1481 O O . ASP A 1 185 ? 26.774 -10.032 -22.688 1.00 95.56 185 ASP A O 1
ATOM 1485 N N . GLN A 1 186 ? 25.162 -10.663 -21.259 1.00 95.81 186 GLN A N 1
ATOM 1486 C CA . GLN A 1 186 ? 24.107 -10.918 -22.242 1.00 95.81 186 GLN A CA 1
ATOM 1487 C C . GLN A 1 186 ? 23.073 -9.782 -22.321 1.00 95.81 186 GLN A C 1
ATOM 1489 O O . GLN A 1 186 ? 22.130 -9.863 -23.109 1.00 95.81 186 GLN A O 1
ATOM 1494 N N . ILE A 1 187 ? 23.230 -8.713 -21.533 1.00 94.69 187 ILE A N 1
ATOM 1495 C CA . ILE A 1 187 ? 22.332 -7.554 -21.577 1.00 94.69 187 ILE A CA 1
ATOM 1496 C C . ILE A 1 187 ? 22.607 -6.742 -22.849 1.00 94.69 187 ILE A C 1
ATOM 1498 O O . ILE A 1 187 ? 23.697 -6.203 -23.044 1.00 94.69 187 ILE A O 1
ATOM 1502 N N . SER A 1 188 ? 21.595 -6.607 -23.707 1.00 93.69 188 SER A N 1
ATOM 1503 C CA . SER A 1 188 ? 21.650 -5.743 -24.888 1.00 93.69 188 SER A CA 1
ATOM 1504 C C . SER A 1 188 ? 21.413 -4.279 -24.518 1.00 93.69 188 SER A C 1
ATOM 1506 O O . SER A 1 188 ? 20.422 -3.958 -23.860 1.00 93.69 188 SER A O 1
ATOM 1508 N N . VAL A 1 189 ? 22.275 -3.381 -24.995 1.00 94.19 189 VAL A N 1
ATOM 1509 C CA . VAL A 1 189 ? 22.090 -1.930 -24.854 1.00 94.19 189 VAL A CA 1
ATOM 1510 C C . VAL A 1 189 ? 21.180 -1.414 -25.967 1.00 94.19 189 VAL A C 1
ATOM 1512 O O . VAL A 1 189 ? 21.381 -1.747 -27.136 1.00 94.19 189 VAL A O 1
ATOM 1515 N N . ASP A 1 190 ? 20.210 -0.570 -25.618 1.00 95.81 190 ASP A N 1
ATOM 1516 C CA . ASP A 1 190 ? 19.420 0.160 -26.609 1.00 95.81 190 ASP A CA 1
ATOM 1517 C C . ASP A 1 190 ? 20.278 1.266 -27.243 1.00 95.81 190 ASP A C 1
ATOM 1519 O O . ASP A 1 190 ? 20.776 2.159 -26.558 1.00 95.81 190 ASP A O 1
ATOM 1523 N N . SER A 1 191 ? 20.484 1.201 -28.561 1.00 96.25 191 SER A N 1
ATOM 1524 C CA . SER A 1 191 ? 21.299 2.174 -29.300 1.00 96.25 191 SER A CA 1
ATOM 1525 C C . SER A 1 191 ? 20.526 3.417 -29.751 1.00 96.25 191 SER A C 1
ATOM 1527 O O . SER A 1 191 ? 21.107 4.308 -30.368 1.00 96.25 191 SER A O 1
ATOM 1529 N N . THR A 1 192 ? 19.214 3.455 -29.522 1.00 97.81 192 THR A N 1
ATOM 1530 C CA . THR A 1 192 ? 18.301 4.507 -29.993 1.00 97.81 192 THR A CA 1
ATOM 1531 C C . THR A 1 192 ? 17.753 5.369 -28.861 1.00 97.81 192 THR A C 1
ATOM 1533 O O . THR A 1 192 ? 17.406 6.528 -29.090 1.00 97.81 192 THR A O 1
ATOM 1536 N N . LEU A 1 193 ? 17.713 4.833 -27.641 1.00 97.38 193 LEU A N 1
ATOM 1537 C CA . LEU A 1 193 ? 17.184 5.495 -26.455 1.00 97.38 193 LEU A CA 1
ATOM 1538 C C . LEU A 1 193 ? 18.313 5.757 -25.459 1.00 97.38 193 LEU A C 1
ATOM 1540 O O . LEU A 1 193 ? 19.139 4.894 -25.173 1.00 97.38 193 LEU A O 1
ATOM 1544 N N . SER A 1 194 ? 18.356 6.971 -24.914 1.00 97.06 194 SER A N 1
ATOM 1545 C CA . SER A 1 194 ? 19.286 7.286 -23.834 1.00 97.06 194 SER A CA 1
ATOM 1546 C C . SER A 1 194 ? 18.778 6.726 -22.505 1.00 97.06 194 SER A C 1
ATOM 1548 O O . SER A 1 194 ? 17.581 6.500 -22.317 1.00 97.06 194 SER A O 1
ATOM 1550 N N . HIS A 1 195 ? 19.687 6.574 -21.539 1.00 96.25 195 HIS A N 1
ATOM 1551 C CA . HIS A 1 195 ? 19.333 6.138 -20.185 1.00 96.25 195 HIS A CA 1
ATOM 1552 C C . HIS A 1 195 ? 18.298 7.051 -19.502 1.00 96.25 195 HIS A C 1
ATOM 1554 O O . HIS A 1 195 ? 17.530 6.583 -18.667 1.00 96.25 195 HIS A O 1
ATOM 1560 N N . LEU A 1 196 ? 18.199 8.316 -19.941 1.00 97.38 196 LEU A N 1
ATOM 1561 C CA . LEU A 1 196 ? 17.197 9.271 -19.465 1.00 97.38 196 LEU A CA 1
ATOM 1562 C C . LEU A 1 196 ? 15.765 8.734 -19.588 1.00 97.38 196 LEU A C 1
ATOM 1564 O O . LEU A 1 196 ? 14.917 9.128 -18.801 1.00 97.38 196 LEU A O 1
ATOM 1568 N N . LEU A 1 197 ? 15.481 7.832 -20.535 1.00 97.62 197 LEU A N 1
ATOM 1569 C CA . LEU A 1 197 ? 14.166 7.199 -20.640 1.00 97.62 197 LEU A CA 1
ATOM 1570 C C . LEU A 1 197 ? 13.768 6.464 -19.350 1.00 97.62 197 LEU A C 1
ATOM 1572 O O . LEU A 1 197 ? 12.627 6.578 -18.907 1.00 97.62 197 LEU A O 1
ATOM 1576 N N . VAL A 1 198 ? 14.703 5.719 -18.757 1.00 96.69 198 VAL A N 1
ATOM 1577 C CA . VAL A 1 198 ? 14.466 4.935 -17.538 1.00 96.69 198 VAL A CA 1
ATOM 1578 C C . VAL A 1 198 ? 14.294 5.872 -16.345 1.00 96.69 198 VAL A C 1
ATOM 1580 O O . VAL A 1 198 ? 13.313 5.758 -15.610 1.00 96.69 198 VAL A O 1
ATOM 1583 N N . ASP A 1 199 ? 15.200 6.841 -16.205 1.00 97.50 199 ASP A N 1
ATOM 1584 C CA . ASP A 1 199 ? 15.178 7.805 -15.101 1.00 97.50 199 ASP A CA 1
ATOM 1585 C C . ASP A 1 199 ? 13.923 8.688 -15.139 1.00 97.50 199 ASP A C 1
ATOM 1587 O O . ASP A 1 199 ? 13.278 8.916 -14.116 1.00 97.50 199 ASP A O 1
ATOM 1591 N N . TRP A 1 200 ? 13.531 9.152 -16.329 1.00 98.19 200 TRP A N 1
ATOM 1592 C CA . TRP A 1 200 ? 12.325 9.956 -16.515 1.00 98.19 200 TRP A CA 1
ATOM 1593 C C . TRP A 1 200 ? 11.053 9.149 -16.252 1.00 98.19 200 TRP A C 1
ATOM 1595 O O . TRP A 1 200 ? 10.108 9.669 -15.662 1.00 98.19 200 TRP A O 1
ATOM 1605 N N . GLY A 1 201 ? 11.040 7.867 -16.632 1.00 98.19 201 GLY A N 1
ATOM 1606 C CA . GLY A 1 201 ? 9.953 6.949 -16.297 1.00 98.19 201 GLY A CA 1
ATOM 1607 C C . GLY A 1 201 ? 9.766 6.804 -14.786 1.00 98.19 201 GLY A C 1
ATOM 1608 O O . GLY A 1 201 ? 8.649 6.957 -14.299 1.00 98.19 201 GLY A O 1
ATOM 1609 N N . GLN A 1 202 ? 10.854 6.591 -14.038 1.00 96.50 202 GLN A N 1
ATOM 1610 C CA . GLN A 1 202 ? 10.806 6.524 -12.573 1.00 96.50 202 GLN A CA 1
ATOM 1611 C C . GLN A 1 202 ? 10.377 7.858 -11.947 1.00 96.50 202 GLN A C 1
ATOM 1613 O O . GLN A 1 202 ? 9.621 7.868 -10.979 1.00 96.50 202 GLN A O 1
ATOM 1618 N N . TRP A 1 203 ? 10.836 8.987 -12.493 1.00 96.62 203 TRP A N 1
ATOM 1619 C CA . TRP A 1 203 ? 10.439 10.306 -12.002 1.00 96.62 203 TRP A CA 1
ATOM 1620 C C . TRP A 1 203 ? 8.930 10.544 -12.149 1.00 96.62 203 TRP A C 1
ATOM 1622 O O . TRP A 1 203 ? 8.298 10.993 -11.195 1.00 96.62 203 TRP A O 1
ATOM 1632 N N . ILE A 1 204 ? 8.342 10.185 -13.298 1.00 98.06 204 ILE A N 1
ATOM 1633 C CA . ILE A 1 204 ? 6.887 10.258 -13.501 1.00 98.06 204 ILE A CA 1
ATOM 1634 C C . ILE A 1 204 ? 6.159 9.287 -12.566 1.00 98.06 204 ILE A C 1
ATOM 1636 O O . ILE A 1 204 ? 5.173 9.677 -11.950 1.00 98.06 204 ILE A O 1
ATOM 1640 N N . ASP A 1 205 ? 6.620 8.039 -12.451 1.00 96.50 205 ASP A N 1
ATOM 1641 C CA . ASP A 1 205 ? 6.006 7.044 -11.560 1.00 96.50 205 ASP A CA 1
ATOM 1642 C C . ASP A 1 205 ? 5.908 7.570 -10.121 1.00 96.50 205 ASP A C 1
ATOM 1644 O O . ASP A 1 205 ? 4.828 7.564 -9.535 1.00 96.50 205 ASP A O 1
ATOM 1648 N N . HIS A 1 206 ? 6.995 8.153 -9.607 1.00 93.88 206 HIS A N 1
ATOM 1649 C CA . HIS A 1 206 ? 7.043 8.726 -8.263 1.00 93.88 206 HIS A CA 1
ATOM 1650 C C . HIS A 1 206 ? 6.190 9.997 -8.075 1.00 93.88 206 HIS A C 1
ATOM 1652 O O . HIS A 1 206 ? 5.829 10.301 -6.939 1.00 93.88 206 HIS A O 1
ATOM 1658 N N . ASP A 1 207 ? 5.874 10.746 -9.139 1.00 95.12 207 ASP A N 1
ATOM 1659 C CA . ASP A 1 207 ? 4.910 11.865 -9.087 1.00 95.12 207 ASP A CA 1
ATOM 1660 C C . ASP A 1 207 ? 3.460 11.342 -9.067 1.00 95.12 207 ASP A C 1
ATOM 1662 O O . ASP A 1 207 ? 2.569 11.910 -8.437 1.00 95.12 207 ASP A O 1
ATOM 1666 N N . MET A 1 208 ? 3.215 10.210 -9.730 1.00 95.50 208 MET A N 1
ATOM 1667 C CA . MET A 1 208 ? 1.869 9.680 -9.934 1.00 95.50 208 MET A CA 1
ATOM 1668 C C . MET A 1 208 ? 1.397 8.750 -8.814 1.00 95.50 208 MET A C 1
ATOM 1670 O O . MET A 1 208 ? 0.210 8.766 -8.475 1.00 95.50 208 MET A O 1
ATOM 1674 N N . VAL A 1 209 ? 2.270 7.892 -8.275 1.00 93.62 209 VAL A N 1
ATOM 1675 C CA . VAL A 1 209 ? 1.870 6.812 -7.365 1.00 93.62 209 VAL A CA 1
ATOM 1676 C C . VAL A 1 209 ? 2.918 6.494 -6.300 1.00 93.62 209 VAL A C 1
ATOM 1678 O O . VAL A 1 209 ? 4.119 6.456 -6.537 1.00 93.62 209 VAL A O 1
ATOM 1681 N N . LEU A 1 210 ? 2.428 6.166 -5.104 1.00 92.19 210 LEU A N 1
ATOM 1682 C CA . LEU A 1 210 ? 3.204 5.531 -4.044 1.00 92.19 210 LEU A CA 1
ATOM 1683 C C . LEU A 1 210 ? 2.289 4.580 -3.270 1.00 92.19 210 LEU A C 1
ATOM 1685 O O . LEU A 1 210 ? 1.282 5.016 -2.717 1.00 92.19 210 LEU A O 1
ATOM 1689 N N . THR A 1 211 ? 2.639 3.293 -3.205 1.00 92.75 211 THR A N 1
ATOM 1690 C CA . THR A 1 211 ? 1.971 2.322 -2.322 1.00 92.75 211 THR A CA 1
ATOM 1691 C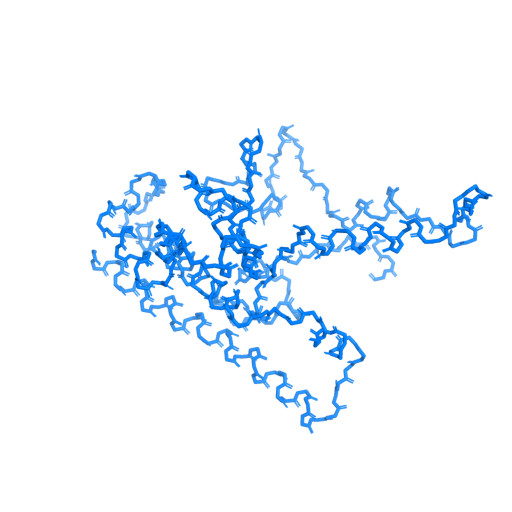 C . THR A 1 211 ? 2.820 2.127 -1.067 1.00 92.75 211 THR A C 1
ATOM 1693 O O . THR A 1 211 ? 3.773 1.337 -1.090 1.00 92.75 211 THR A O 1
ATOM 1696 N N . PRO A 1 212 ? 2.543 2.857 0.025 1.00 90.81 212 PRO A N 1
ATOM 1697 C CA . PRO A 1 212 ? 3.323 2.702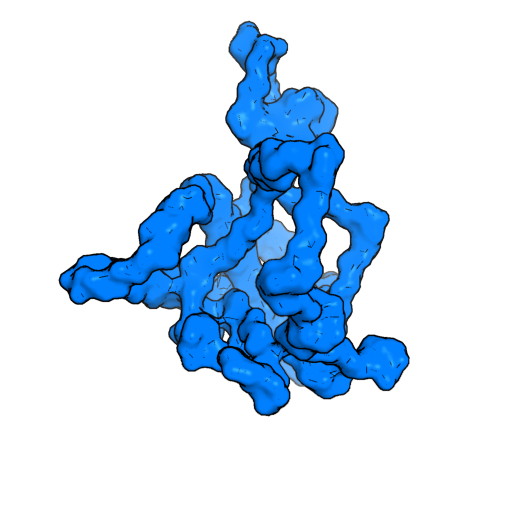 1.236 1.00 90.81 212 PRO A CA 1
ATOM 1698 C C . PRO A 1 212 ? 3.156 1.295 1.821 1.00 90.81 212 PRO A C 1
ATOM 1700 O O . PRO A 1 212 ? 2.078 0.709 1.775 1.00 90.81 212 PRO A O 1
ATOM 1703 N N . GLN A 1 213 ? 4.243 0.759 2.368 1.00 88.56 213 GLN A N 1
ATOM 1704 C CA . GLN A 1 213 ? 4.233 -0.500 3.113 1.00 88.56 213 GLN A CA 1
ATOM 1705 C C . GLN A 1 213 ? 3.965 -0.233 4.597 1.00 88.56 213 GLN A C 1
ATOM 1707 O O . GLN A 1 213 ? 4.095 0.908 5.058 1.00 88.56 213 GLN A O 1
ATOM 1712 N N . SER A 1 214 ? 3.666 -1.295 5.349 1.00 91.06 214 SER A N 1
ATOM 1713 C CA . SER A 1 214 ? 3.603 -1.211 6.807 1.00 91.06 214 SER A CA 1
ATOM 1714 C C . SER A 1 214 ? 4.874 -0.584 7.366 1.00 91.06 214 SER A C 1
ATOM 1716 O O . SER A 1 214 ? 5.993 -0.912 6.962 1.00 91.06 214 SER A O 1
ATOM 1718 N N . SER A 1 215 ? 4.703 0.335 8.315 1.00 88.00 215 SER A N 1
ATOM 1719 C CA . SER A 1 215 ? 5.838 0.883 9.059 1.00 88.00 215 SER A CA 1
ATOM 1720 C C . SER A 1 215 ? 6.356 -0.091 10.117 1.00 88.00 215 SER A C 1
ATOM 1722 O O . SER A 1 215 ? 7.445 0.141 10.642 1.00 88.00 215 SER A O 1
ATOM 1724 N N . SER A 1 216 ? 5.609 -1.152 10.437 1.00 91.06 216 SER A N 1
ATOM 1725 C CA . SER A 1 216 ? 6.061 -2.206 11.336 1.00 91.06 216 SER A CA 1
ATOM 1726 C C . SER A 1 216 ? 6.934 -3.220 10.592 1.00 91.06 216 SER A C 1
ATOM 1728 O O . SER A 1 216 ? 6.564 -3.737 9.542 1.00 91.06 216 SER A O 1
ATOM 1730 N N . THR A 1 217 ? 8.092 -3.554 11.164 1.00 90.25 217 THR A N 1
ATOM 1731 C CA . THR A 1 217 ? 8.906 -4.708 10.747 1.00 90.25 217 THR A CA 1
ATOM 1732 C C . THR A 1 217 ? 8.658 -5.942 11.609 1.00 90.25 217 THR A C 1
ATOM 1734 O O . THR A 1 217 ? 9.388 -6.922 11.486 1.00 90.25 217 THR A O 1
ATOM 1737 N N . ALA A 1 218 ? 7.684 -5.888 12.517 1.00 94.25 218 ALA A N 1
ATOM 1738 C CA . ALA A 1 218 ? 7.273 -7.006 13.351 1.00 94.25 218 ALA A CA 1
ATOM 1739 C C . ALA A 1 218 ? 5.841 -7.421 13.010 1.00 94.25 218 ALA A C 1
ATOM 1741 O O . ALA A 1 218 ? 4.977 -6.567 12.801 1.00 94.25 218 ALA A O 1
ATOM 1742 N N . ALA A 1 219 ? 5.599 -8.727 12.989 1.00 95.88 219 ALA A N 1
ATOM 1743 C CA . ALA A 1 219 ? 4.265 -9.291 12.889 1.00 95.88 219 ALA A CA 1
ATOM 1744 C C . ALA A 1 219 ? 3.388 -8.817 14.057 1.00 95.88 219 ALA A C 1
ATOM 1746 O O . ALA A 1 219 ? 3.829 -8.847 15.208 1.00 95.88 219 ALA A O 1
ATOM 1747 N N . PHE A 1 220 ? 2.147 -8.416 13.784 1.00 96.25 220 PHE A N 1
ATOM 1748 C CA . PHE A 1 220 ? 1.252 -7.867 14.805 1.00 96.25 220 PHE A CA 1
ATOM 1749 C C . PHE A 1 220 ? 0.889 -8.903 15.870 1.00 96.25 220 PHE A C 1
ATOM 1751 O O . PHE A 1 220 ? 0.838 -8.581 17.054 1.00 96.25 220 PHE A O 1
ATOM 1758 N N . ARG A 1 221 ? 0.662 -10.160 15.470 1.00 93.06 221 ARG A N 1
ATOM 1759 C CA . ARG A 1 221 ? 0.206 -11.224 16.380 1.00 93.06 221 ARG A CA 1
ATOM 1760 C C . ARG A 1 221 ? 1.328 -11.805 17.216 1.00 93.06 221 ARG A C 1
ATOM 1762 O O . ARG A 1 221 ? 1.158 -12.032 18.410 1.00 93.06 221 ARG A O 1
ATOM 1769 N N . THR A 1 222 ? 2.459 -12.080 16.580 1.00 92.88 222 THR A N 1
ATOM 1770 C CA . THR A 1 222 ? 3.560 -12.819 17.209 1.00 92.88 222 THR A CA 1
ATOM 1771 C C . THR A 1 222 ? 4.715 -11.931 17.662 1.00 92.88 222 THR A C 1
ATOM 1773 O O . THR A 1 222 ? 5.573 -12.394 18.412 1.00 92.88 222 THR A O 1
ATOM 1776 N N . GLY A 1 223 ? 4.784 -10.678 17.201 1.00 93.12 223 GLY A N 1
ATOM 1777 C CA . GLY A 1 223 ? 5.945 -9.808 17.396 1.00 93.12 223 GLY A CA 1
ATOM 1778 C C . GLY A 1 223 ? 7.196 -10.277 16.642 1.00 93.12 223 GLY A C 1
ATOM 1779 O O . GLY A 1 223 ? 8.270 -9.701 16.819 1.00 93.12 223 GLY A O 1
ATOM 1780 N N . ALA A 1 224 ? 7.087 -11.324 15.815 1.00 93.56 224 ALA A N 1
ATOM 1781 C CA . ALA A 1 224 ? 8.210 -11.874 15.073 1.00 93.56 224 ALA A CA 1
ATOM 1782 C C . ALA A 1 224 ? 8.724 -10.860 14.043 1.00 93.56 224 ALA A C 1
ATOM 1784 O O . ALA A 1 224 ? 7.952 -10.282 13.283 1.00 93.56 224 ALA A O 1
ATOM 1785 N N . ASP A 1 225 ? 10.040 -10.655 13.997 1.00 91.44 225 ASP A N 1
ATOM 1786 C CA . ASP A 1 225 ? 10.670 -9.770 13.017 1.00 91.44 225 ASP A CA 1
ATOM 1787 C C . ASP A 1 225 ? 10.529 -10.366 11.605 1.00 91.44 225 ASP A C 1
ATOM 1789 O O . ASP A 1 225 ? 11.068 -11.443 11.328 1.00 91.44 225 ASP A O 1
ATOM 1793 N N . CYS A 1 226 ? 9.846 -9.655 10.701 1.00 91.81 226 CYS A N 1
ATOM 1794 C CA . CYS A 1 226 ? 9.612 -10.096 9.323 1.00 91.81 226 CYS A CA 1
ATOM 1795 C C . CYS A 1 226 ? 10.916 -10.353 8.551 1.00 91.81 226 CYS A C 1
ATOM 1797 O O . CYS A 1 226 ? 10.926 -11.119 7.595 1.00 91.81 226 CYS A O 1
ATOM 1799 N N . SER A 1 227 ? 12.027 -9.721 8.950 1.00 88.25 227 SER A N 1
ATOM 1800 C CA . SER A 1 227 ? 13.340 -9.919 8.323 1.00 88.25 227 SER A CA 1
ATOM 1801 C C . SER A 1 227 ? 14.083 -11.160 8.826 1.00 88.25 227 SER A C 1
ATOM 1803 O O . SER A 1 227 ? 15.106 -11.540 8.255 1.00 88.25 227 SER A O 1
ATOM 1805 N N . ARG A 1 228 ? 13.597 -11.784 9.905 1.00 90.31 228 ARG A N 1
ATOM 1806 C CA . ARG A 1 228 ? 14.216 -12.952 10.554 1.00 90.31 228 ARG A CA 1
ATOM 1807 C C . ARG A 1 228 ? 13.286 -14.156 10.648 1.00 90.31 228 ARG A C 1
ATOM 1809 O O . ARG A 1 228 ? 13.712 -15.206 11.121 1.00 90.31 228 ARG A O 1
ATOM 1816 N N . SER A 1 229 ? 12.040 -14.001 10.218 1.00 91.62 229 SER A N 1
ATOM 1817 C CA . SER A 1 229 ? 11.017 -15.035 10.249 1.00 91.62 229 SER A CA 1
ATOM 1818 C C . SER A 1 229 ? 10.511 -15.338 8.844 1.00 91.62 229 SER A C 1
ATOM 1820 O O . SER A 1 229 ? 10.355 -14.445 8.016 1.00 91.62 229 SER A O 1
ATOM 1822 N N . CYS A 1 230 ? 10.194 -16.608 8.602 1.00 91.69 230 CYS A N 1
ATOM 1823 C CA . CYS A 1 230 ? 9.455 -17.048 7.418 1.00 91.69 230 CYS A CA 1
ATOM 1824 C C . CYS A 1 230 ? 7.959 -17.255 7.715 1.00 91.69 230 CYS A C 1
ATOM 1826 O O . CYS A 1 230 ? 7.239 -17.824 6.897 1.00 91.69 230 CYS A O 1
ATOM 1828 N N . SER A 1 231 ? 7.487 -16.825 8.890 1.00 91.88 231 SER A N 1
ATOM 1829 C CA . SER A 1 231 ? 6.068 -16.868 9.240 1.00 91.88 231 SER A CA 1
ATOM 1830 C C . SER A 1 231 ? 5.264 -15.913 8.364 1.00 91.88 231 SER A C 1
ATOM 1832 O O . SER A 1 231 ? 5.639 -14.757 8.170 1.00 91.88 231 SER A O 1
ATOM 1834 N N . ARG A 1 232 ? 4.122 -16.397 7.878 1.00 93.25 232 ARG A N 1
ATOM 1835 C CA . ARG A 1 232 ? 3.095 -15.573 7.242 1.00 93.25 232 ARG A CA 1
ATOM 1836 C C . ARG A 1 232 ? 2.177 -15.053 8.333 1.00 93.25 232 ARG A C 1
ATOM 1838 O O . ARG A 1 232 ? 1.350 -15.800 8.849 1.00 93.25 232 ARG A O 1
ATOM 1845 N N . ASP A 1 233 ? 2.403 -13.816 8.731 1.00 93.56 233 ASP A N 1
ATOM 1846 C CA . ASP A 1 233 ? 1.683 -13.156 9.815 1.00 93.56 233 ASP A CA 1
ATOM 1847 C C . ASP A 1 233 ? 1.762 -11.649 9.556 1.00 93.56 233 ASP A C 1
ATOM 1849 O O . ASP A 1 233 ? 2.882 -11.130 9.514 1.00 93.56 233 ASP A O 1
ATOM 1853 N N . PRO A 1 234 ? 0.640 -10.951 9.300 1.00 94.50 234 PRO A N 1
ATOM 1854 C CA . PRO A 1 234 ? 0.658 -9.547 8.914 1.00 94.50 234 PRO A CA 1
ATOM 1855 C C . PRO A 1 234 ? 1.521 -8.674 9.845 1.00 94.50 234 PRO A C 1
ATOM 1857 O O . PRO A 1 234 ? 1.478 -8.846 11.064 1.00 94.50 234 PRO A O 1
ATOM 1860 N N . PRO A 1 235 ? 2.323 -7.747 9.292 1.00 94.19 235 PRO A N 1
ATOM 1861 C CA . PRO A 1 235 ? 2.420 -7.394 7.873 1.00 94.19 235 PRO A CA 1
ATOM 1862 C C . PRO A 1 235 ? 3.416 -8.277 7.087 1.00 94.19 235 PRO A C 1
ATOM 1864 O O . PRO A 1 235 ? 3.739 -7.979 5.938 1.00 94.19 235 PRO A O 1
ATOM 1867 N N . CYS A 1 236 ? 3.942 -9.353 7.680 1.00 95.06 236 CYS A N 1
ATOM 1868 C CA . CYS A 1 236 ? 4.939 -10.215 7.057 1.00 95.06 236 CYS A CA 1
ATOM 1869 C C . CYS A 1 236 ? 4.308 -11.156 6.013 1.00 95.06 236 CYS A C 1
ATOM 1871 O O . CYS A 1 236 ? 3.543 -12.064 6.349 1.00 95.06 236 CYS A O 1
ATOM 1873 N N . PHE A 1 237 ? 4.719 -11.005 4.751 1.00 95.38 237 PHE A N 1
ATOM 1874 C CA . PHE A 1 237 ? 4.442 -11.958 3.673 1.00 95.38 237 PHE A CA 1
ATOM 1875 C C . PHE A 1 237 ? 5.750 -12.346 2.956 1.00 95.38 237 PHE A C 1
ATOM 1877 O O . PHE A 1 237 ? 6.118 -11.742 1.946 1.00 95.38 237 PHE A O 1
ATOM 1884 N N . PRO A 1 238 ? 6.523 -13.293 3.522 1.00 94.81 238 PRO A N 1
ATOM 1885 C CA . PRO A 1 238 ? 7.873 -13.586 3.053 1.00 94.81 238 PRO A CA 1
ATOM 1886 C C . PRO A 1 238 ? 7.880 -14.294 1.694 1.00 94.81 238 PRO A C 1
ATOM 1888 O O . PRO A 1 238 ? 7.080 -15.192 1.426 1.00 94.81 238 PRO A O 1
ATOM 1891 N N . ILE A 1 239 ? 8.850 -13.929 0.853 1.00 95.19 239 ILE A N 1
ATOM 1892 C CA . ILE A 1 239 ? 9.106 -14.602 -0.423 1.00 95.19 239 ILE A CA 1
ATOM 1893 C C . ILE A 1 239 ? 9.671 -15.997 -0.148 1.00 95.19 239 ILE A C 1
ATOM 1895 O O . ILE A 1 239 ? 10.719 -16.138 0.482 1.00 95.19 239 ILE A O 1
ATOM 1899 N N . GLN A 1 240 ? 8.997 -17.028 -0.655 1.00 93.12 240 GLN A N 1
ATOM 1900 C CA . GLN A 1 240 ? 9.483 -18.403 -0.570 1.00 93.12 240 GLN A CA 1
ATOM 1901 C C . GLN A 1 240 ? 10.683 -18.606 -1.499 1.00 93.12 240 GLN A C 1
ATOM 1903 O O . GLN A 1 240 ? 10.628 -18.268 -2.686 1.00 93.12 240 GLN A O 1
ATOM 1908 N N . ILE A 1 241 ? 11.754 -19.180 -0.951 1.00 94.25 241 ILE A N 1
ATOM 1909 C CA . ILE A 1 241 ? 12.999 -19.453 -1.669 1.00 94.25 241 ILE A CA 1
ATOM 1910 C C . ILE A 1 241 ? 13.001 -20.921 -2.114 1.00 94.25 241 ILE A C 1
ATOM 1912 O O . ILE A 1 241 ? 12.873 -21.805 -1.262 1.00 94.25 241 ILE A O 1
ATOM 1916 N N . PRO A 1 242 ? 13.097 -21.212 -3.424 1.00 92.88 242 PRO A N 1
ATOM 1917 C CA . PRO A 1 242 ? 13.164 -22.586 -3.901 1.00 92.88 242 PRO A CA 1
ATOM 1918 C C . PRO A 1 242 ? 14.488 -23.241 -3.487 1.00 92.88 242 PRO A C 1
ATOM 1920 O O . PRO A 1 242 ? 15.514 -22.581 -3.367 1.00 92.88 242 PRO A O 1
ATOM 1923 N N . VAL A 1 243 ? 14.494 -24.567 -3.324 1.00 93.44 243 VAL A N 1
ATOM 1924 C CA . VAL A 1 243 ? 15.712 -25.325 -2.961 1.00 93.44 243 VAL A CA 1
ATOM 1925 C C . VAL A 1 243 ? 16.819 -25.182 -4.018 1.00 93.44 243 VAL A C 1
ATOM 1927 O O . VAL A 1 243 ? 17.998 -25.294 -3.701 1.00 93.44 243 VAL A O 1
ATOM 1930 N N . SER A 1 244 ? 16.445 -24.921 -5.272 1.00 92.06 244 SER A N 1
ATOM 1931 C CA . SER A 1 244 ? 17.355 -24.667 -6.394 1.00 92.06 244 SER A CA 1
ATOM 1932 C C . SER A 1 244 ? 17.939 -23.250 -6.424 1.00 92.06 244 SER A C 1
ATOM 1934 O O . SER A 1 244 ? 18.685 -22.937 -7.355 1.00 92.06 244 SER A O 1
ATOM 1936 N N . ASP A 1 245 ? 17.584 -22.371 -5.481 1.00 94.44 245 ASP A N 1
ATOM 1937 C CA . ASP A 1 245 ? 18.091 -21.001 -5.474 1.00 94.44 245 ASP A CA 1
ATOM 1938 C C . ASP A 1 245 ? 19.594 -20.982 -5.159 1.00 94.44 245 ASP A C 1
ATOM 1940 O O . ASP A 1 245 ? 20.010 -21.503 -4.122 1.00 94.44 245 ASP A O 1
ATOM 1944 N N . PRO A 1 246 ? 20.437 -20.390 -6.020 1.00 90.62 246 PRO A N 1
ATOM 1945 C CA . PRO A 1 246 ? 21.868 -20.323 -5.770 1.00 90.62 246 PRO A CA 1
ATOM 1946 C C . PRO A 1 246 ? 22.269 -19.213 -4.785 1.00 90.62 246 PRO A C 1
ATOM 1948 O O . PRO A 1 246 ? 23.470 -19.037 -4.567 1.00 90.62 246 PRO A O 1
ATOM 1951 N N . ARG A 1 247 ? 21.327 -18.409 -4.262 1.00 85.56 247 ARG A N 1
ATOM 1952 C CA . ARG A 1 247 ? 21.617 -17.210 -3.455 1.00 85.56 247 ARG A CA 1
ATOM 1953 C C . ARG A 1 247 ? 20.684 -17.041 -2.264 1.00 85.56 247 ARG A C 1
ATOM 1955 O O . ARG A 1 247 ? 19.462 -17.216 -2.448 1.00 85.56 247 ARG A O 1
#

Secondary structure (DSSP, 8-state):
-HHHHHHHHHHHHHHHHHHHHHHHHHHHHHHTT---HHHHHHHTTPPPHHHHHHHHHHHHHHHHHHHHHHHHHHHH-SPPPTTTSS-HHHHHHHHHHHSTHHHHSPPPPP-STTTTTS--TT-TTSSSSSTTTT-TT-PPP-SS----SSTT-PPTTSSTT--BTTBPPPPHHHHIIIII---GGGPPPPSSS-THHHHHHHHHHHHH---PPPS-SB-TTT--BTTT----BTTB-PPPPPTT---

Sequence (247 aa):
SLYVHEALQRAAEMTDAAYAHTSERVKKSLSEGALKPSDLLAQFKQIETRTRTQIQAAELLDNTVELIREMVYTNTMVQPNPYELLGEGDVESLLQVSGCSAELQTPRCQSDCLSERYRSITGECNNRKYPRWGAANMPYSRWLAPEYEDVWGTPRSWQPEHTYNNISLPPVRLVSQEVLFTHNDQISVDSTLSHLLVDWGQWIDHDMVLTPQSSSTAAFRTGADCSRSCSRDPPCFPIQIPVSDPR

pLDDT: mean 91.53, std 5.95, range [69.69, 98.19]

Foldseek 3Di:
DVLLVVLLVLLCVLLVLLLVLLVVVLVVCVVVVVDDPVNVVVVVVDDDPVLLLLLQLVSSLLSSLVSLQVVCCVVVVDRDDPVRSDDPVSVVVSCVVSVVCVQVDQDDQDDDPDSVPDADPQNACPPVVRRCVLGPPHDDDDPDDDDALDPSRHHACLDQPDADVNHGDDFPVVCCVPPVDDDPVPDDDDPPDDPVVVVVVVVVCVVRDDDDANSGQAASPPRHRLVPDPDDGPPRDDGDDDPPDPD

InterPro domains:
  IPR010255 Haem peroxidase superfamily [SSF48113] (113-247)
  IPR019791 Haem peroxidase, animal-type [PF03098] (118-246)
  IPR019791 Haem peroxidase, animal-type [PS50292] (106-247)
  IPR037120 Haem peroxidase domain superfamily, animal type [G3DSA:1.10.640.10] (99-247)